Protein AF-0000000075113372 (afdb_homodimer)

InterPro domains:
  IPR007194 Transport protein particle (TRAPP) component [PF04051] (29-174)
  IPR016696 TRAPP I complex, subunit 5 [PIRSF017479] (6-186)
  IPR016696 TRAPP I complex, subunit 5 [PTHR20902] (3-186)
  IPR016696 TRAPP I complex, subunit 5 [cd14943] (24-175)
  IPR024096 NO signalling/Golgi transport ligand-binding domain superfamily [SSF111126] (22-187)

Solvent-accessible surface area (backbone atoms only — not comparable to full-atom values): 19862 Å² total; per-residue (Å²): 134,86,76,63,80,71,82,62,82,43,59,36,74,73,52,80,71,73,60,75,94,36,46,13,32,40,66,51,45,39,43,52,49,37,51,46,49,53,56,47,49,76,75,45,91,42,62,69,54,36,36,51,51,36,17,53,52,17,24,60,39,15,51,55,47,43,58,47,47,28,43,72,76,42,74,61,49,75,61,84,48,62,70,57,44,52,47,43,43,38,39,57,52,28,23,32,67,65,36,41,56,55,71,44,77,47,68,45,91,89,38,92,49,31,34,37,43,32,24,67,76,49,66,73,52,61,40,42,44,62,43,77,92,41,67,79,58,54,62,50,20,21,54,20,16,19,52,26,24,32,33,36,77,56,69,40,47,44,49,45,42,54,40,90,47,75,52,33,25,36,40,36,40,45,41,66,68,46,55,53,49,44,53,53,58,66,74,97,133,84,78,62,80,73,82,62,82,46,61,35,74,70,54,80,72,73,60,74,93,36,46,14,32,40,66,49,46,38,43,52,50,36,50,46,50,53,55,48,49,76,74,47,91,44,63,67,54,37,35,50,52,34,17,52,52,16,26,58,38,16,51,55,46,44,59,49,46,27,45,73,74,42,76,61,50,77,62,85,48,64,70,57,42,51,48,43,42,38,40,56,50,29,23,33,67,65,37,42,56,56,72,44,79,44,66,46,91,90,37,96,49,30,35,35,42,33,24,66,75,48,66,74,52,64,40,42,42,62,41,77,93,40,68,80,59,53,64,50,19,22,55,19,16,19,53,27,26,33,32,36,77,57,69,40,49,44,50,46,44,55,42,89,45,76,52,34,23,34,41,35,40,44,41,66,67,47,54,53,50,45,54,54,59,65,75,98

Secondary structure (DSSP, 8-state):
-----------GGGS---S---EEEHHHHHHHHHHHHHHHHTT-SSHHHHHHHHHHHHHHHHHHHHHHHHHHHHTTPPP-SHHHHHHHIIIIIHHHHHSS--SEEEE-SS-TTEEEEEESS-HHHHS----GGGTT--THHHHHHHHHHHHHHTT--EEEEEE-SSSEEEEEEE-HHHHHHHHHHHT-/-----------GGGS---S---EEEHHHHHHHHHHHHHHHHTT-SSHHHHHHHHHHHHHHHHHHHHHHHHHHHHTTPPP-SHHHHHHHIIIIIHHHHHSS--SEEEE-SS-TTEEEEEESS-HHHHS----GGGTT--THHHHHHHHHHHHHHTT--EEEEEE-SSSEEEEEEE-HHHHHHHHHHHT-

Radius of gyration: 22.04 Å; Cα contacts (8 Å, |Δi|>4): 631; chains: 2; bounding box: 42×72×59 Å

Foldseek 3Di:
DCPPVPPPPPCPQPDPLPDPPDDDDLLVLLVVLLVVLVVLVVPDDDLVSSLVVLLQLLLVVLLSVLQSQCVVPVVVDADDAPVVLVVCCQAVVCCVNRVGGFDDKAADPPDNQKIKTDHQADSNVVSHPDPPVSVVHDSCSNVQSSSQNNCVSSPWHWHWDWDPDSRIMIMTGTDPVNVVSNVVVVVD/DCPPVPPDPPCPQPDPLPDPDDDDDLLVLLVVLLVVLVVLVVPDDDLVSSLVVLLQLLLVVLLSVLQSQCVVPVVVDADDAPVVLVVCCQAVVCCVNRVGGFDDKAADPPDNQKIKTDHQADSNVVSHPDPPVSVVHDSCSNVQSSSQNNCVSSPWHWHWDWDPDSRIMIMTGTDPVNVVVNVVVVVD

pLDDT: mean 84.89, std 18.75, range [21.42, 98.81]

Structure (mmCIF, N/CA/C/O backbone):
data_AF-0000000075113372-model_v1
#
loop_
_entity.id
_entity.type
_entity.pdbx_description
1 polymer 'Trafficking protein particle complex subunit 5'
#
loop_
_atom_site.group_PDB
_atom_site.id
_atom_site.type_symbol
_atom_site.label_atom_id
_atom_site.label_alt_id
_atom_site.label_comp_id
_atom_site.label_asym_id
_atom_site.label_entity_id
_atom_site.label_seq_id
_atom_site.pdbx_PDB_ins_code
_atom_site.Cartn_x
_atom_site.Cartn_y
_atom_site.Cartn_z
_atom_site.occupancy
_atom_site.B_iso_or_equiv
_atom_site.auth_seq_id
_atom_site.auth_comp_id
_atom_site.auth_asym_id
_atom_site.auth_atom_id
_atom_site.pdbx_PDB_model_num
ATOM 1 N N . MET A 1 1 ? 8.094 20.734 -28.266 1 23 1 MET A N 1
ATOM 2 C CA . MET A 1 1 ? 9.094 19.703 -27.953 1 23 1 MET A CA 1
ATOM 3 C C . MET A 1 1 ? 8.586 18.75 -26.875 1 23 1 MET A C 1
ATOM 5 O O . MET A 1 1 ? 8.219 19.188 -25.781 1 23 1 MET A O 1
ATOM 9 N N . ASP A 1 2 ? 7.949 17.594 -27.156 1 28.11 2 ASP A N 1
ATOM 10 C CA . ASP A 1 2 ? 7.125 16.594 -26.484 1 28.11 2 ASP A CA 1
ATOM 11 C C . ASP A 1 2 ? 7.922 15.859 -25.422 1 28.11 2 ASP A C 1
ATOM 13 O O . ASP A 1 2 ? 8.781 15.039 -25.734 1 28.11 2 ASP A O 1
ATOM 17 N N . THR A 1 3 ? 8.516 16.562 -24.5 1 30.77 3 THR A N 1
ATOM 18 C CA . THR A 1 3 ? 9.461 15.977 -23.562 1 30.77 3 THR A CA 1
ATOM 19 C C . THR A 1 3 ? 8.789 14.891 -22.719 1 30.77 3 THR A C 1
ATOM 21 O O . THR A 1 3 ? 8.148 15.195 -21.719 1 30.77 3 THR A O 1
ATOM 24 N N . ARG A 1 4 ? 8.344 13.938 -23.453 1 34.72 4 ARG A N 1
ATOM 25 C CA . ARG A 1 4 ? 7.91 12.688 -22.844 1 34.72 4 ARG A CA 1
ATOM 26 C C . ARG A 1 4 ? 8.93 12.172 -21.844 1 34.72 4 ARG A C 1
ATOM 28 O O . ARG A 1 4 ? 10.133 12.227 -22.094 1 34.72 4 ARG A O 1
ATOM 35 N N . PHE A 1 5 ? 8.562 12.297 -20.562 1 35.88 5 PHE A N 1
ATOM 36 C CA . PHE A 1 5 ? 9.414 11.68 -19.547 1 35.88 5 PHE A CA 1
ATOM 37 C C . PHE A 1 5 ? 9.914 10.32 -20.016 1 35.88 5 PHE A C 1
ATOM 39 O O . PHE A 1 5 ? 9.133 9.477 -20.469 1 35.88 5 PHE A O 1
ATOM 46 N N . THR A 1 6 ? 11.016 10.266 -20.688 1 35.03 6 THR A N 1
ATOM 47 C CA . THR A 1 6 ? 11.656 9.016 -21.094 1 35.03 6 THR A CA 1
ATOM 48 C C . THR A 1 6 ? 11.602 7.992 -19.969 1 35.03 6 THR A C 1
ATOM 50 O O . THR A 1 6 ? 11.789 8.344 -18.797 1 35.03 6 THR A O 1
ATOM 53 N N . ARG A 1 7 ? 11.031 6.871 -20.219 1 36.75 7 ARG A N 1
ATOM 54 C CA . ARG A 1 7 ? 10.805 5.641 -19.469 1 36.75 7 ARG A CA 1
ATOM 55 C C . ARG A 1 7 ? 12.109 5.098 -18.906 1 36.75 7 ARG A C 1
ATOM 57 O O . ARG A 1 7 ? 12.805 4.316 -19.547 1 36.75 7 ARG A O 1
ATOM 64 N N . GLY A 1 8 ? 12.969 5.938 -18.359 1 33.25 8 GLY A N 1
ATOM 65 C CA . GLY A 1 8 ? 14.102 5.219 -17.797 1 33.25 8 GLY A CA 1
ATOM 66 C C . GLY A 1 8 ? 13.688 4.164 -16.781 1 33.25 8 GLY A C 1
ATOM 67 O O . GLY A 1 8 ? 12.664 4.305 -16.109 1 33.25 8 GLY A O 1
ATOM 68 N N . LYS A 1 9 ? 14.102 2.924 -16.969 1 34 9 LYS A N 1
ATOM 69 C CA . LYS A 1 9 ? 13.984 1.746 -16.125 1 34 9 LYS A CA 1
ATOM 70 C C . LYS A 1 9 ? 14.297 2.088 -14.664 1 34 9 LYS A C 1
ATOM 72 O O . LYS A 1 9 ? 15.453 2.33 -14.312 1 34 9 LYS A O 1
ATOM 77 N N . SER A 1 10 ? 13.703 2.949 -14.078 1 38.94 10 SER A N 1
ATOM 78 C CA . SER A 1 10 ? 14.086 3.262 -12.703 1 38.94 10 SER A CA 1
ATOM 79 C C . SER A 1 10 ? 14.086 2.012 -11.828 1 38.94 10 SER A C 1
ATOM 81 O O . SER A 1 10 ? 13.133 1.235 -11.844 1 38.94 10 SER A O 1
ATOM 83 N N . SER A 1 11 ? 15.305 1.434 -11.633 1 39.31 11 SER A N 1
ATOM 84 C CA . SER A 1 11 ? 15.633 0.3 -10.773 1 39.31 11 SER A CA 1
ATOM 85 C C . SER A 1 11 ? 15.031 0.467 -9.383 1 39.31 11 SER A C 1
ATOM 87 O O . SER A 1 11 ? 15.609 1.138 -8.531 1 39.31 11 SER A O 1
ATOM 89 N N . ILE A 1 12 ? 13.945 0.744 -9.344 1 41.97 12 ILE A N 1
ATOM 90 C CA . ILE A 1 12 ? 13.312 0.838 -8.039 1 41.97 12 ILE A CA 1
ATOM 91 C C . ILE A 1 12 ? 14 -0.112 -7.062 1 41.97 12 ILE A C 1
ATOM 93 O O . ILE A 1 12 ? 14.148 0.202 -5.879 1 41.97 12 ILE A O 1
ATOM 97 N N . LEU A 1 13 ? 14.453 -1.382 -7.648 1 40.34 13 LEU A N 1
ATOM 98 C CA . LEU A 1 13 ? 14.852 -2.521 -6.824 1 40.34 13 LEU A CA 1
ATOM 99 C C . LEU A 1 13 ? 16.312 -2.402 -6.395 1 40.34 13 LEU A C 1
ATOM 101 O O . LEU A 1 13 ? 16.844 -3.303 -5.738 1 40.34 13 LEU A O 1
ATOM 105 N N . GLU A 1 14 ? 16.953 -1.468 -6.895 1 40.44 14 GLU A N 1
ATOM 106 C CA . GLU A 1 14 ? 18.375 -1.669 -6.594 1 40.44 14 GLU A CA 1
ATOM 107 C C . GLU A 1 14 ? 18.688 -1.292 -5.148 1 40.44 14 GLU A C 1
ATOM 109 O O . GLU A 1 14 ? 19.797 -1.521 -4.668 1 40.44 14 GLU A O 1
ATOM 114 N N . ARG A 1 15 ? 17.828 -0.519 -4.523 1 43.84 15 ARG A N 1
ATOM 115 C CA . ARG A 1 15 ? 18.312 -0.245 -3.18 1 43.84 15 ARG A CA 1
ATOM 116 C C . ARG A 1 15 ? 17.828 -1.304 -2.193 1 43.84 15 ARG A C 1
ATOM 118 O O . ARG A 1 15 ? 16.797 -1.928 -2.404 1 43.84 15 ARG A O 1
ATOM 125 N N . PRO A 1 16 ? 18.734 -1.591 -1.097 1 44.38 16 PRO A N 1
ATOM 126 C CA . PRO A 1 16 ? 18.688 -2.789 -0.255 1 44.38 16 PRO A CA 1
ATOM 127 C C . PRO A 1 16 ? 17.359 -2.939 0.478 1 44.38 16 PRO A C 1
ATOM 129 O O . PRO A 1 16 ? 16.938 -2.029 1.198 1 44.38 16 PRO A O 1
ATOM 132 N N . LEU A 1 17 ? 16.469 -3.51 -0.086 1 50.56 17 LEU A N 1
ATOM 133 C CA . LEU A 1 17 ? 15.242 -4.051 0.493 1 50.56 17 LEU A CA 1
ATOM 134 C C . LEU A 1 17 ? 15.531 -4.766 1.81 1 50.56 17 LEU A C 1
ATOM 136 O O . LEU A 1 17 ? 14.641 -5.379 2.396 1 50.56 17 LEU A O 1
ATOM 140 N N . THR A 1 18 ? 16.812 -4.785 2.213 1 45.31 18 THR A N 1
ATOM 141 C CA . THR A 1 18 ? 17.172 -5.629 3.344 1 45.31 18 THR A CA 1
ATOM 142 C C . THR A 1 18 ? 16.844 -4.938 4.664 1 45.31 18 THR A C 1
ATOM 144 O O . THR A 1 18 ? 17.484 -5.211 5.688 1 45.31 18 THR A O 1
ATOM 147 N N . ARG A 1 19 ? 16.094 -3.912 4.582 1 54 19 ARG A N 1
ATOM 148 C CA . ARG A 1 19 ? 15.938 -3.396 5.938 1 54 19 ARG A CA 1
ATOM 149 C C . ARG A 1 19 ? 15.055 -4.312 6.777 1 54 19 ARG A C 1
ATOM 151 O O . ARG A 1 19 ? 14.219 -5.039 6.242 1 54 19 ARG A O 1
ATOM 158 N N . PRO A 1 20 ? 15.414 -4.371 8.156 1 53.59 20 PRO A N 1
ATOM 159 C CA . PRO A 1 20 ? 14.688 -5.211 9.117 1 53.59 20 PRO A CA 1
ATOM 160 C C . PRO A 1 20 ? 13.18 -5.191 8.898 1 53.59 20 PRO A C 1
ATOM 162 O O . PRO A 1 20 ? 12.648 -4.258 8.289 1 53.59 20 PRO A O 1
ATOM 165 N N . LYS A 1 21 ? 12.57 -6.293 9.305 1 60.84 21 LYS A N 1
ATOM 166 C CA . LYS A 1 21 ? 11.141 -6.566 9.203 1 60.84 21 LYS A CA 1
ATOM 167 C C . LYS A 1 21 ? 10.328 -5.445 9.844 1 60.84 21 LYS A C 1
ATOM 169 O O . LYS A 1 21 ? 10.336 -5.285 11.062 1 60.84 21 LYS A O 1
ATOM 174 N N . THR A 1 22 ? 10.195 -4.359 9.164 1 71.62 22 THR A N 1
ATOM 175 C CA . THR A 1 22 ? 9.242 -3.367 9.648 1 71.62 22 THR A CA 1
ATOM 176 C C . THR A 1 22 ? 7.848 -3.635 9.094 1 71.62 22 THR A C 1
ATOM 178 O O . THR A 1 22 ? 7.703 -4.078 7.949 1 71.62 22 THR A O 1
ATOM 181 N N . GLU A 1 23 ? 6.902 -3.611 10.086 1 81.69 23 GLU A N 1
ATOM 182 C CA . GLU A 1 23 ? 5.523 -3.912 9.719 1 81.69 23 GLU A CA 1
ATOM 183 C C . GLU A 1 23 ? 4.668 -2.646 9.703 1 81.69 23 GLU A C 1
ATOM 185 O O . GLU A 1 23 ? 4.902 -1.724 10.484 1 81.69 23 GLU A O 1
ATOM 190 N N . VAL A 1 24 ? 3.852 -2.559 8.648 1 85.88 24 VAL A N 1
ATOM 191 C CA . VAL A 1 24 ? 2.906 -1.453 8.531 1 85.88 24 VAL A CA 1
ATOM 192 C C . VAL A 1 24 ? 1.482 -1.968 8.727 1 85.88 24 VAL A C 1
ATOM 194 O O . VAL A 1 24 ? 1.232 -3.172 8.633 1 85.88 24 VAL A O 1
ATOM 197 N N . SER A 1 25 ? 0.616 -1.038 8.977 1 86.25 25 SER A N 1
ATOM 198 C CA . SER A 1 25 ? -0.769 -1.435 9.219 1 86.25 25 SER A CA 1
ATOM 199 C C . SER A 1 25 ? -1.43 -1.93 7.934 1 86.25 25 SER A C 1
ATOM 201 O O . SER A 1 25 ? -1.189 -1.383 6.855 1 86.25 25 SER A O 1
ATOM 203 N N . VAL A 1 26 ? -2.264 -2.896 8.102 1 84.31 26 VAL A N 1
ATOM 204 C CA . VAL A 1 26 ? -3.039 -3.432 6.992 1 84.31 26 VAL A CA 1
ATOM 205 C C . VAL A 1 26 ? -3.996 -2.365 6.465 1 84.31 26 VAL A C 1
ATOM 207 O O . VAL A 1 26 ? -4.258 -2.297 5.262 1 84.31 26 VAL A O 1
ATOM 210 N N . SER A 1 27 ? -4.484 -1.539 7.371 1 84.88 27 SER A N 1
ATOM 211 C CA . SER A 1 27 ? -5.422 -0.491 6.98 1 84.88 27 SER A CA 1
ATOM 212 C C . SER A 1 27 ? -4.773 0.5 6.02 1 84.88 27 SER A C 1
ATOM 214 O O . SER A 1 27 ? -5.375 0.877 5.012 1 84.88 27 SER A O 1
ATOM 216 N N . ALA A 1 28 ? -3.535 0.901 6.336 1 86.69 28 ALA A N 1
ATOM 217 C CA . ALA A 1 28 ? -2.814 1.822 5.461 1 86.69 28 ALA A CA 1
ATOM 218 C C . ALA A 1 28 ? -2.584 1.204 4.086 1 86.69 28 ALA A C 1
ATOM 220 O O . ALA A 1 28 ? -2.744 1.873 3.062 1 86.69 28 ALA A O 1
ATOM 221 N N . PHE A 1 29 ? -2.244 -0.027 4.086 1 87.81 29 PHE A N 1
ATOM 222 C CA . PHE A 1 29 ? -2.041 -0.748 2.836 1 87.81 29 PHE A CA 1
ATOM 223 C C . PHE A 1 29 ? -3.33 -0.802 2.025 1 87.81 29 PHE A C 1
ATOM 225 O O . PHE A 1 29 ? -3.328 -0.527 0.825 1 87.81 29 PHE A O 1
ATOM 232 N N . ALA A 1 30 ? -4.34 -1.156 2.674 1 87.69 30 ALA A N 1
ATOM 233 C CA . ALA A 1 30 ? -5.645 -1.28 2.023 1 87.69 30 ALA A CA 1
ATOM 234 C C . ALA A 1 30 ? -6.094 0.055 1.438 1 87.69 30 ALA A C 1
ATOM 236 O O . ALA A 1 30 ? -6.641 0.103 0.333 1 87.69 30 ALA A O 1
ATOM 237 N N . LEU A 1 31 ? -5.934 1.095 2.109 1 87.56 31 LEU A N 1
ATOM 238 C CA . LEU A 1 31 ? -6.332 2.424 1.656 1 87.56 31 LEU A CA 1
ATOM 239 C C . LEU A 1 31 ? -5.516 2.854 0.444 1 87.56 31 LEU A C 1
ATOM 241 O O . LEU A 1 31 ? -6.059 3.424 -0.505 1 87.56 31 LEU A O 1
ATOM 245 N N . LEU A 1 32 ? -4.211 2.588 0.506 1 88.94 32 LEU A N 1
ATOM 246 C CA . LEU A 1 32 ? -3.369 2.879 -0.649 1 88.94 32 LEU A CA 1
ATOM 247 C C . LEU A 1 32 ? -3.816 2.076 -1.865 1 88.94 32 LEU A C 1
ATOM 249 O O . LEU A 1 32 ? -3.881 2.605 -2.977 1 88.94 32 LEU A O 1
ATOM 253 N N . PHE A 1 33 ? -4.047 0.863 -1.683 1 90.44 33 PHE A N 1
ATOM 254 C CA . PHE A 1 33 ? -4.504 0.004 -2.768 1 90.44 33 PHE A CA 1
ATOM 255 C C . PHE A 1 33 ? -5.816 0.519 -3.352 1 90.44 33 PHE A C 1
ATOM 257 O O . PHE A 1 33 ? -5.992 0.537 -4.57 1 90.44 33 PHE A O 1
ATOM 264 N N . SER A 1 34 ? -6.707 0.865 -2.504 1 88.38 34 SER A N 1
ATOM 265 C CA . SER A 1 34 ? -7.98 1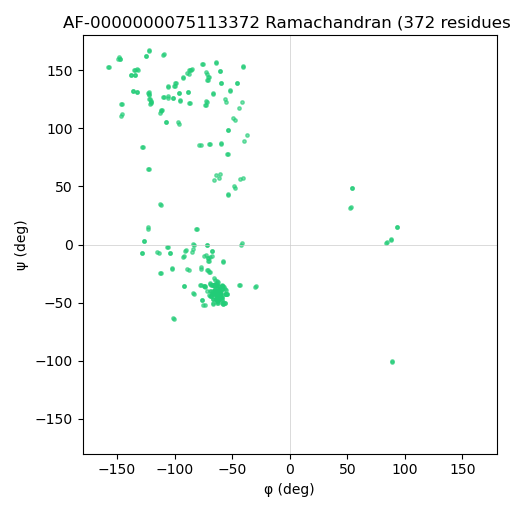.42 -2.949 1 88.38 34 SER A CA 1
ATOM 266 C C . SER A 1 34 ? -7.77 2.639 -3.842 1 88.38 34 SER A C 1
ATOM 268 O O . SER A 1 34 ? -8.461 2.803 -4.852 1 88.38 34 SER A O 1
ATOM 270 N N . GLU A 1 35 ? -6.855 3.51 -3.471 1 88.19 35 GLU A N 1
ATOM 271 C CA . GLU A 1 35 ? -6.539 4.68 -4.285 1 88.19 35 GLU A CA 1
ATOM 272 C C . GLU A 1 35 ? -5.996 4.27 -5.652 1 88.19 35 GLU A C 1
ATOM 274 O O . GLU A 1 35 ? -6.328 4.883 -6.668 1 88.19 35 GLU A O 1
ATOM 279 N N . MET A 1 36 ? -5.152 3.285 -5.613 1 88.69 36 MET A N 1
ATOM 280 C CA . MET A 1 36 ? -4.586 2.787 -6.863 1 88.69 36 MET A CA 1
ATOM 281 C C . MET A 1 36 ? -5.676 2.238 -7.777 1 88.69 36 MET A C 1
ATOM 283 O O . MET A 1 36 ? -5.688 2.521 -8.977 1 88.69 36 MET A O 1
ATOM 287 N N . VAL A 1 37 ? -6.605 1.498 -7.227 1 88.94 37 VAL A N 1
ATOM 288 C CA . VAL A 1 37 ? -7.707 0.927 -7.992 1 88.94 37 VAL A CA 1
ATOM 289 C C . VAL A 1 37 ? -8.562 2.047 -8.586 1 88.94 37 VAL A C 1
ATOM 291 O O . VAL A 1 37 ? -8.93 1.999 -9.758 1 88.94 37 VAL A O 1
ATOM 294 N N . GLN A 1 38 ? -8.867 3.02 -7.734 1 85.88 38 GLN A N 1
ATOM 295 C CA . GLN A 1 38 ? -9.68 4.145 -8.188 1 85.88 38 GLN A CA 1
ATOM 296 C C . GLN A 1 38 ? -8.992 4.891 -9.328 1 85.88 38 GLN A C 1
ATOM 298 O O . GLN A 1 38 ? -9.641 5.293 -10.297 1 85.88 38 GLN A O 1
ATOM 303 N N . TYR A 1 39 ? -7.762 5.062 -9.172 1 83.94 39 TYR A N 1
ATOM 304 C CA . TYR A 1 39 ? -7.012 5.754 -10.211 1 83.94 39 TYR A CA 1
ATOM 305 C C . TYR A 1 39 ? -7.035 4.965 -11.516 1 83.94 39 TYR A C 1
ATOM 307 O O . TYR A 1 39 ? -7.258 5.531 -12.594 1 83.94 39 TYR A O 1
ATOM 315 N N . CYS A 1 40 ? -6.793 3.635 -11.453 1 87.19 40 CYS A N 1
ATOM 316 C CA . CYS A 1 40 ? -6.828 2.781 -12.633 1 87.19 40 CYS A CA 1
ATOM 317 C C . CYS A 1 40 ? -8.211 2.785 -13.273 1 87.19 40 CYS A C 1
ATOM 319 O O . CYS A 1 40 ? -8.336 2.764 -14.492 1 87.19 40 CYS A O 1
ATOM 321 N N . GLN A 1 41 ? -9.109 2.791 -12.367 1 85 41 GLN A N 1
ATOM 322 C CA . GLN A 1 41 ? -10.492 2.764 -12.828 1 85 41 GLN A CA 1
ATOM 323 C C . GLN A 1 41 ? -10.82 3.996 -13.672 1 85 41 GLN A C 1
ATOM 325 O O . GLN A 1 41 ? -11.586 3.914 -14.633 1 85 41 GLN A O 1
ATOM 330 N N . SER A 1 42 ? -10.289 5.105 -13.359 1 83.81 42 SER A N 1
ATOM 331 C CA . SER A 1 42 ? -10.586 6.352 -14.055 1 83.81 42 SER A CA 1
ATOM 332 C C . SER A 1 42 ? -9.961 6.363 -15.445 1 83.81 42 SER A C 1
ATOM 334 O O . SER A 1 42 ? -10.25 7.246 -16.25 1 83.81 42 SER A O 1
ATOM 336 N N . ARG A 1 43 ? -9.242 5.289 -15.859 1 83.44 43 ARG A N 1
ATOM 337 C CA . ARG A 1 43 ? -8.469 5.324 -17.094 1 83.44 43 ARG A CA 1
ATOM 338 C C . ARG A 1 43 ? -8.836 4.152 -18 1 83.44 43 ARG A C 1
ATOM 340 O O . ARG A 1 43 ? -8.164 3.91 -19.016 1 83.44 43 ARG A O 1
ATOM 347 N N . VAL A 1 44 ? -9.703 3.471 -17.578 1 85.5 44 VAL A N 1
ATOM 348 C CA . VAL A 1 44 ? -10.086 2.311 -18.375 1 85.5 44 VAL A CA 1
ATOM 349 C C . VAL A 1 44 ? -11.578 2.389 -18.719 1 85.5 44 VAL A C 1
ATOM 351 O O . VAL A 1 44 ? -12.32 3.16 -18.109 1 85.5 44 VAL A O 1
ATOM 354 N N . TYR A 1 45 ? -11.992 1.493 -19.688 1 85.44 45 TYR A N 1
ATOM 355 C CA . TYR A 1 45 ? -13.359 1.592 -20.188 1 85.44 45 TYR A CA 1
ATOM 356 C C . TYR A 1 45 ? -14.164 0.348 -19.828 1 85.44 45 TYR A C 1
ATOM 358 O O . TYR A 1 45 ? -15.367 0.285 -20.094 1 85.44 45 TYR A O 1
ATOM 366 N N . SER A 1 46 ? -13.5 -0.619 -19.281 1 87.81 46 SER A N 1
ATOM 367 C CA . SER A 1 46 ? -14.219 -1.841 -18.922 1 87.81 46 SER A CA 1
ATOM 368 C C . SER A 1 46 ? -13.625 -2.484 -17.672 1 87.81 46 SER A C 1
ATOM 370 O O . SER A 1 46 ? -12.469 -2.232 -17.344 1 87.81 46 SER A O 1
ATOM 372 N N . VAL A 1 47 ? -14.453 -3.301 -17.094 1 87.75 47 VAL A N 1
ATOM 373 C CA . VAL A 1 47 ? -14.039 -4.039 -15.914 1 87.75 47 VAL A CA 1
ATOM 374 C C . VAL A 1 47 ? -12.883 -4.973 -16.266 1 87.75 47 VAL A C 1
ATOM 376 O O . VAL A 1 47 ? -11.93 -5.109 -15.5 1 87.75 47 VAL A O 1
ATOM 379 N N . SER A 1 48 ? -13 -5.59 -17.422 1 90.19 48 SER A N 1
ATOM 380 C CA . SER A 1 48 ? -11.961 -6.512 -17.875 1 90.19 48 SER A CA 1
ATOM 381 C C . SER A 1 48 ? -10.625 -5.793 -18.031 1 90.19 48 SER A C 1
ATOM 383 O O . SER A 1 48 ? -9.578 -6.324 -17.656 1 90.19 48 SER A O 1
ATOM 385 N N . GLU A 1 49 ? -10.648 -4.648 -18.562 1 92.06 49 GLU A N 1
ATOM 386 C CA . GLU A 1 49 ? -9.438 -3.848 -18.719 1 92.06 49 GLU A CA 1
ATOM 387 C C . GLU A 1 49 ? -8.859 -3.443 -17.359 1 92.06 49 GLU A C 1
ATOM 389 O O . GLU A 1 49 ? -7.641 -3.426 -17.188 1 92.06 49 GLU A O 1
ATOM 394 N N . LEU A 1 50 ? -9.727 -3.119 -16.469 1 90.25 50 LEU A N 1
ATOM 395 C CA . LEU A 1 50 ? -9.281 -2.762 -15.125 1 90.25 50 LEU A CA 1
ATOM 396 C C . LEU A 1 50 ? -8.586 -3.939 -14.453 1 90.25 50 LEU A C 1
ATOM 398 O O . LEU A 1 50 ? -7.508 -3.785 -13.883 1 90.25 50 LEU A O 1
ATOM 402 N N . GLN A 1 51 ? -9.227 -5.086 -14.594 1 91.94 51 GLN A N 1
ATOM 403 C CA . GLN A 1 51 ? -8.641 -6.281 -13.992 1 91.94 51 GLN A CA 1
ATOM 404 C C . GLN A 1 51 ? -7.277 -6.59 -14.602 1 91.94 51 GLN A C 1
ATOM 406 O O . GLN A 1 51 ? -6.352 -6.988 -13.891 1 91.94 51 GLN A O 1
ATOM 411 N N . THR A 1 52 ? -7.148 -6.379 -15.875 1 94.38 52 THR A N 1
ATOM 412 C CA . THR A 1 52 ? -5.879 -6.613 -16.547 1 94.38 52 THR A CA 1
ATOM 413 C C . THR A 1 52 ? -4.812 -5.645 -16.062 1 94.38 52 THR A C 1
ATOM 415 O O . THR A 1 52 ? -3.666 -6.035 -15.836 1 94.38 52 THR A O 1
ATOM 418 N N . ARG A 1 53 ? -5.215 -4.43 -15.922 1 92.94 53 ARG A N 1
ATOM 419 C CA . ARG A 1 53 ? -4.273 -3.432 -15.422 1 92.94 53 ARG A CA 1
ATOM 420 C C . ARG A 1 53 ? -3.83 -3.752 -14 1 92.94 53 ARG A C 1
ATOM 422 O O . ARG A 1 53 ? -2.654 -3.604 -13.664 1 92.94 53 ARG A O 1
ATOM 429 N N . LEU A 1 54 ? -4.75 -4.148 -13.195 1 93.06 54 LEU A N 1
ATOM 430 C CA . LEU A 1 54 ? -4.422 -4.527 -11.828 1 93.06 54 LEU A CA 1
ATOM 431 C C . LEU A 1 54 ? -3.477 -5.723 -11.805 1 93.06 54 LEU A C 1
ATOM 433 O O . LEU A 1 54 ? -2.523 -5.754 -11.023 1 93.06 54 LEU A O 1
ATOM 437 N N . ALA A 1 55 ? -3.732 -6.66 -12.656 1 96.06 55 ALA A N 1
ATOM 438 C CA . ALA A 1 55 ? -2.861 -7.828 -12.758 1 96.06 55 ALA A CA 1
ATOM 439 C C . ALA A 1 55 ? -1.449 -7.426 -13.172 1 96.06 55 ALA A C 1
ATOM 441 O O . ALA A 1 55 ? -0.465 -7.938 -12.641 1 96.06 55 ALA A O 1
ATOM 442 N N . ASP A 1 56 ? -1.354 -6.508 -14.125 1 95.75 56 ASP A N 1
ATOM 443 C CA . ASP A 1 56 ? -0.053 -6.027 -14.586 1 95.75 56 ASP A CA 1
ATOM 444 C C . ASP A 1 56 ? 0.717 -5.355 -13.453 1 95.75 56 ASP A C 1
ATOM 446 O O . ASP A 1 56 ? 1.923 -5.562 -13.305 1 95.75 56 ASP A O 1
ATOM 450 N N . MET A 1 57 ? 0.036 -4.582 -12.742 1 93.25 57 MET A N 1
ATOM 451 C CA . MET A 1 57 ? 0.664 -3.947 -11.586 1 93.25 57 MET A CA 1
ATOM 452 C C . MET A 1 57 ? 1.115 -4.992 -10.57 1 93.25 57 MET A C 1
ATOM 454 O O . MET A 1 57 ? 2.209 -4.891 -10.016 1 93.25 57 MET A O 1
ATOM 458 N N . GLY A 1 58 ? 0.227 -5.953 -10.32 1 96.06 58 GLY A N 1
ATOM 459 C CA . GLY A 1 58 ? 0.596 -7.055 -9.445 1 96.06 58 GLY A CA 1
ATOM 460 C C . GLY A 1 58 ? 1.845 -7.785 -9.898 1 96.06 58 GLY A C 1
ATOM 461 O O . GLY A 1 58 ? 2.699 -8.133 -9.078 1 96.06 58 GLY A O 1
ATOM 462 N N . GLN A 1 59 ? 1.949 -7.941 -11.188 1 97.31 59 GLN A N 1
ATOM 463 C CA . GLN A 1 59 ? 3.121 -8.625 -11.727 1 97.31 59 GLN A CA 1
ATOM 464 C C . GLN A 1 59 ? 4.402 -7.859 -11.398 1 97.31 59 GLN A C 1
ATOM 466 O O . GLN A 1 59 ? 5.406 -8.461 -11.016 1 97.31 59 GLN A O 1
ATOM 471 N N . SER A 1 60 ? 4.348 -6.59 -11.547 1 93.75 60 SER A N 1
ATOM 472 C CA . SER A 1 60 ? 5.504 -5.758 -11.227 1 93.75 60 SER A CA 1
ATOM 473 C C . SER A 1 60 ? 5.883 -5.875 -9.758 1 93.75 60 SER A C 1
ATOM 475 O O . SER A 1 60 ? 7.062 -6.027 -9.422 1 93.75 60 SER A O 1
ATOM 477 N N . VAL A 1 61 ? 4.945 -5.863 -8.93 1 93 61 VAL A N 1
ATOM 478 C CA . VAL A 1 61 ? 5.16 -5.965 -7.492 1 93 61 VAL A CA 1
ATOM 479 C C . VAL A 1 61 ? 5.703 -7.352 -7.148 1 93 61 VAL A C 1
ATOM 481 O O . VAL A 1 61 ? 6.676 -7.473 -6.402 1 93 61 VAL A O 1
ATOM 484 N N . GLY A 1 62 ? 5.07 -8.375 -7.703 1 96.75 62 GLY A N 1
ATOM 485 C CA . GLY A 1 62 ? 5.465 -9.742 -7.406 1 96.75 62 GLY A CA 1
ATOM 486 C C . GLY A 1 62 ? 6.906 -10.039 -7.766 1 96.75 62 GLY A C 1
ATOM 487 O O . GLY A 1 62 ? 7.602 -10.75 -7.035 1 96.75 62 GLY A O 1
ATOM 488 N N . ALA A 1 63 ? 7.336 -9.484 -8.875 1 95.06 63 ALA A N 1
ATOM 489 C CA . ALA A 1 63 ? 8.703 -9.711 -9.328 1 95.06 63 ALA A CA 1
ATOM 490 C C . ALA A 1 63 ? 9.711 -9.211 -8.297 1 95.06 63 ALA A C 1
ATOM 492 O O . ALA A 1 63 ? 10.688 -9.898 -7.984 1 95.06 63 ALA A O 1
ATOM 493 N N . SER A 1 64 ? 9.461 -8.086 -7.746 1 92.06 64 SER A N 1
ATOM 494 C CA . SER A 1 64 ? 10.359 -7.508 -6.754 1 92.06 64 SER A CA 1
ATOM 495 C C . SER A 1 64 ? 10.188 -8.18 -5.395 1 92.06 64 SER A C 1
ATOM 497 O O . SER A 1 64 ? 11.156 -8.391 -4.672 1 92.06 64 SER A O 1
ATOM 499 N N . LEU A 1 65 ? 9.008 -8.547 -5.086 1 93.88 65 LEU A N 1
ATOM 500 C CA . LEU A 1 65 ? 8.688 -9.117 -3.783 1 93.88 65 LEU A CA 1
ATOM 501 C C . LEU A 1 65 ? 9.359 -10.477 -3.605 1 93.88 65 LEU A C 1
ATOM 503 O O . LEU A 1 65 ? 9.781 -10.82 -2.5 1 93.88 65 LEU A O 1
ATOM 507 N N . LEU A 1 66 ? 9.461 -11.195 -4.672 1 96 66 LEU A N 1
ATOM 508 C CA . LEU A 1 66 ? 10.109 -12.508 -4.605 1 96 66 LEU A CA 1
ATOM 509 C C . LEU A 1 66 ? 11.523 -12.383 -4.055 1 96 66 LEU A C 1
ATOM 511 O O . LEU A 1 66 ? 11.883 -13.078 -3.098 1 96 66 LEU A O 1
ATOM 515 N N . ASP A 1 67 ? 12.305 -11.516 -4.566 1 93 67 ASP A N 1
ATOM 516 C CA . ASP A 1 67 ? 13.695 -11.352 -4.145 1 93 67 ASP A CA 1
ATOM 517 C C . ASP A 1 67 ? 13.773 -10.969 -2.672 1 93 67 ASP A C 1
ATOM 519 O O . ASP A 1 67 ? 14.602 -11.5 -1.93 1 93 67 ASP A O 1
ATOM 523 N N . VAL A 1 68 ? 12.93 -10.086 -2.334 1 89.44 68 VAL A N 1
ATOM 524 C CA . VAL A 1 68 ? 12.922 -9.594 -0.96 1 89.44 68 VAL A CA 1
ATOM 525 C C . VAL A 1 68 ? 12.586 -10.734 -0.005 1 89.44 68 VAL A C 1
ATOM 527 O O . VAL A 1 68 ? 13.281 -10.945 0.994 1 89.44 68 VAL A O 1
ATOM 530 N N . LEU A 1 69 ? 11.586 -11.477 -0.305 1 94 69 LEU A N 1
ATOM 531 C CA . LEU A 1 69 ? 11.102 -12.5 0.613 1 94 69 LEU A CA 1
ATOM 532 C C . LEU A 1 69 ? 12.047 -13.695 0.636 1 94 69 LEU A C 1
ATOM 534 O O . LEU A 1 69 ? 12.219 -14.336 1.674 1 94 69 LEU A O 1
ATOM 538 N N . VAL A 1 70 ? 12.633 -14.023 -0.498 1 95.19 70 VAL A N 1
ATOM 539 C CA . VAL A 1 70 ? 13.594 -15.117 -0.534 1 95.19 70 VAL A CA 1
ATOM 540 C C . VAL A 1 70 ? 14.797 -14.781 0.352 1 95.19 70 VAL A C 1
ATOM 542 O O . VAL A 1 70 ? 15.266 -15.633 1.112 1 95.19 70 VAL A O 1
ATOM 545 N N . LEU A 1 71 ? 15.273 -13.594 0.236 1 91.56 71 LEU A N 1
ATOM 546 C CA . LEU A 1 71 ? 16.391 -13.156 1.051 1 91.56 71 LEU A CA 1
ATOM 547 C C . LEU A 1 71 ? 16.047 -13.188 2.533 1 91.56 71 LEU A C 1
ATOM 549 O O . LEU A 1 71 ? 16.797 -13.711 3.35 1 91.56 71 LEU A O 1
ATOM 553 N N . ARG A 1 72 ? 14.898 -12.758 2.895 1 89.25 72 ARG A N 1
ATOM 554 C CA . ARG A 1 72 ? 14.516 -12.57 4.289 1 89.25 72 ARG A CA 1
ATOM 555 C C . ARG A 1 72 ? 14.031 -13.875 4.91 1 89.25 72 ARG A C 1
ATOM 557 O O . ARG A 1 72 ? 14.336 -14.164 6.07 1 89.25 72 ARG A O 1
ATOM 564 N N . GLU A 1 73 ? 13.266 -14.555 4.129 1 91.19 73 GLU A N 1
ATOM 565 C CA . GLU A 1 73 ? 12.555 -15.688 4.719 1 91.19 73 GLU A CA 1
ATOM 566 C C . GLU A 1 73 ? 13.227 -17 4.363 1 91.19 73 GLU A C 1
ATOM 568 O O . GLU A 1 73 ? 12.984 -18.031 5.012 1 91.19 73 GLU A O 1
ATOM 573 N N . LYS A 1 74 ? 14.023 -17.016 3.303 1 92.69 74 LYS A N 1
ATOM 574 C CA . LYS A 1 74 ? 14.578 -18.266 2.826 1 92.69 74 LYS A CA 1
ATOM 575 C C . LYS A 1 74 ? 16.109 -18.219 2.768 1 92.69 74 LYS A C 1
ATOM 577 O O . LYS A 1 74 ? 16.734 -19.078 2.166 1 92.69 74 LYS A O 1
ATOM 582 N N . ASN A 1 75 ? 16.672 -17.234 3.379 1 92.19 75 ASN A N 1
ATOM 583 C CA . ASN A 1 75 ? 18.125 -17.062 3.42 1 92.19 75 ASN A CA 1
ATOM 584 C C . ASN A 1 75 ? 18.734 -17.094 2.021 1 92.19 75 ASN A C 1
ATOM 586 O O . ASN A 1 75 ? 19.781 -17.703 1.803 1 92.19 75 ASN A O 1
ATOM 590 N N . GLY A 1 76 ? 17.984 -16.625 1.107 1 92.56 76 GLY A N 1
ATOM 591 C CA . GLY A 1 76 ? 18.5 -16.469 -0.244 1 92.56 76 GLY A CA 1
ATOM 592 C C . GLY A 1 76 ? 18.344 -17.703 -1.094 1 92.56 76 GLY A C 1
ATOM 593 O O . GLY A 1 76 ? 18.812 -17.75 -2.236 1 92.56 76 GLY A O 1
ATOM 594 N N . LYS A 1 77 ? 17.688 -18.734 -0.534 1 95.19 77 LYS A N 1
ATOM 595 C CA . LYS A 1 77 ? 17.516 -19.969 -1.285 1 95.19 77 LYS A CA 1
ATOM 596 C C . LYS A 1 77 ? 16.109 -20.062 -1.87 1 95.19 77 LYS A C 1
ATOM 598 O O . LYS A 1 77 ? 15.117 -20.031 -1.135 1 95.19 77 LYS A O 1
ATOM 603 N N . ARG A 1 78 ? 16.094 -20.266 -3.115 1 94.56 78 ARG A N 1
ATOM 604 C CA . ARG A 1 78 ? 14.812 -20.375 -3.805 1 94.56 78 ARG A CA 1
ATOM 605 C C . ARG A 1 78 ? 14.281 -21.812 -3.752 1 94.56 78 ARG A C 1
ATOM 607 O O . ARG A 1 78 ? 15.062 -22.766 -3.709 1 94.56 78 ARG A O 1
ATOM 614 N N . GLU A 1 79 ? 12.953 -21.844 -3.773 1 94.88 79 GLU A N 1
ATOM 615 C CA . GLU A 1 79 ? 12.328 -23.156 -3.785 1 94.88 79 GLU A CA 1
ATOM 616 C C . GLU A 1 79 ? 12.516 -23.859 -5.133 1 94.88 79 GLU A C 1
ATOM 618 O O . GLU A 1 79 ? 12.438 -23.219 -6.18 1 94.88 79 GLU A O 1
ATOM 623 N N . THR A 1 80 ? 12.734 -25.156 -5.062 1 94.75 80 THR A N 1
ATOM 624 C CA . THR A 1 80 ? 12.922 -25.922 -6.289 1 94.75 80 THR A CA 1
ATOM 625 C C . THR A 1 80 ? 11.75 -26.875 -6.508 1 94.75 80 THR A C 1
ATOM 627 O O . THR A 1 80 ? 11.508 -27.312 -7.633 1 94.75 80 THR A O 1
ATOM 630 N N . LYS A 1 81 ? 11.094 -27.219 -5.418 1 96.06 81 LYS A N 1
ATOM 631 C CA . LYS A 1 81 ? 9.93 -28.094 -5.516 1 96.06 81 LYS A CA 1
ATOM 632 C C . LYS A 1 81 ? 8.641 -27.297 -5.633 1 96.06 81 LYS A C 1
ATOM 634 O O . LYS A 1 81 ? 8.469 -26.281 -4.965 1 96.06 81 LYS A O 1
ATOM 639 N N . LEU A 1 82 ? 7.746 -27.844 -6.438 1 96.94 82 LEU A N 1
ATOM 640 C CA . LEU A 1 82 ? 6.504 -27.141 -6.742 1 96.94 82 LEU A CA 1
ATOM 641 C C . LEU A 1 82 ? 5.68 -26.922 -5.48 1 96.94 82 LEU A C 1
ATOM 643 O O . LEU A 1 82 ? 5.242 -25.797 -5.207 1 96.94 82 LEU A O 1
ATOM 647 N N . LEU A 1 83 ? 5.48 -27.969 -4.738 1 96.38 83 LEU A N 1
ATOM 648 C CA . LEU A 1 83 ? 4.652 -27.859 -3.541 1 96.38 83 LEU A CA 1
ATOM 649 C C . LEU A 1 83 ? 5.246 -26.859 -2.557 1 96.38 83 LEU A C 1
ATOM 651 O O . LEU A 1 83 ? 4.516 -26.094 -1.935 1 96.38 83 LEU A O 1
ATOM 655 N N . ASN A 1 84 ? 6.539 -26.875 -2.416 1 97.12 84 ASN A N 1
ATOM 656 C CA . ASN A 1 84 ? 7.203 -25.938 -1.521 1 97.12 84 ASN A CA 1
ATOM 657 C C . ASN A 1 84 ? 6.98 -24.484 -1.96 1 97.12 84 ASN A C 1
ATOM 659 O O . ASN A 1 84 ? 6.785 -23.609 -1.125 1 97.12 84 ASN A O 1
ATOM 663 N N . MET A 1 85 ? 7.074 -24.281 -3.221 1 98 85 MET A N 1
ATOM 664 C CA . MET A 1 85 ? 6.84 -22.938 -3.756 1 98 85 MET A CA 1
ATOM 665 C C . MET A 1 85 ? 5.41 -22.484 -3.473 1 98 85 MET A C 1
ATOM 667 O O . MET A 1 85 ? 5.184 -21.344 -3.094 1 98 85 MET A O 1
ATOM 671 N N . LEU A 1 86 ? 4.512 -23.391 -3.645 1 98.56 86 LEU A N 1
ATOM 672 C CA . LEU A 1 86 ? 3.113 -23.078 -3.383 1 98.56 86 LEU A CA 1
ATOM 673 C C . LEU A 1 86 ? 2.893 -22.781 -1.904 1 98.56 86 LEU A C 1
ATOM 675 O O . LEU A 1 86 ? 2.135 -21.859 -1.56 1 98.56 86 LEU A O 1
ATOM 679 N N . LEU A 1 87 ? 3.527 -23.5 -1.094 1 98.19 87 LEU A N 1
ATOM 680 C CA . LEU A 1 87 ? 3.422 -23.25 0.34 1 98.19 87 LEU A CA 1
ATOM 681 C C . LEU A 1 87 ? 4.074 -21.922 0.712 1 98.19 87 LEU A C 1
ATOM 683 O O . LEU A 1 87 ? 3.562 -21.203 1.566 1 98.19 87 LEU A O 1
ATOM 687 N N . PHE A 1 88 ? 5.188 -21.688 0.1 1 98.12 88 PHE A N 1
ATOM 688 C CA . PHE A 1 88 ? 5.848 -20.406 0.277 1 98.12 88 PHE A CA 1
ATOM 689 C C . PHE A 1 88 ? 4.902 -19.25 -0.059 1 98.12 88 PHE A C 1
ATOM 691 O O . PHE A 1 88 ? 4.852 -18.25 0.66 1 98.12 88 PHE A O 1
ATOM 698 N N . ILE A 1 89 ? 4.152 -19.375 -1.123 1 98.44 89 ILE A N 1
ATOM 699 C CA . ILE A 1 89 ? 3.193 -18.359 -1.539 1 98.44 89 ILE A CA 1
ATOM 700 C C . ILE A 1 89 ? 2.061 -18.266 -0.518 1 98.44 89 ILE A C 1
ATOM 702 O O . ILE A 1 89 ? 1.729 -17.188 -0.041 1 98.44 89 ILE A O 1
ATOM 706 N N . LYS A 1 90 ? 1.492 -19.375 -0.178 1 98.12 90 LYS A N 1
ATOM 707 C CA . LYS A 1 90 ? 0.345 -19.438 0.722 1 98.12 90 LYS A CA 1
ATOM 708 C C . LYS A 1 90 ? 0.669 -18.812 2.072 1 98.12 90 LYS A C 1
ATOM 710 O O . LYS A 1 90 ? -0.183 -18.156 2.68 1 98.12 90 LYS A O 1
ATOM 715 N N . VAL A 1 91 ? 1.869 -19 2.473 1 97.19 91 VAL A N 1
ATOM 716 C CA . VAL A 1 91 ? 2.217 -18.594 3.834 1 97.19 91 VAL A CA 1
ATOM 717 C C . VAL A 1 91 ? 2.955 -17.266 3.809 1 97.19 91 VAL A C 1
ATOM 719 O O . VAL A 1 91 ? 2.416 -16.234 4.234 1 97.19 91 VAL A O 1
ATOM 722 N N . ASN A 1 92 ? 4.133 -17.234 3.191 1 96.25 92 ASN A N 1
ATOM 723 C CA . ASN A 1 92 ? 5.047 -16.109 3.32 1 96.25 92 ASN A CA 1
ATOM 724 C C . ASN A 1 92 ? 4.594 -14.922 2.479 1 96.25 92 ASN A C 1
ATOM 726 O O . ASN A 1 92 ? 4.574 -13.789 2.957 1 96.25 92 ASN A O 1
ATOM 730 N N . VAL A 1 93 ? 4.246 -15.18 1.225 1 96.5 93 VAL A N 1
ATOM 731 C CA . VAL A 1 93 ? 3.807 -14.094 0.355 1 96.5 93 VAL A CA 1
ATOM 732 C C . VAL A 1 93 ? 2.506 -13.5 0.89 1 96.5 93 VAL A C 1
ATOM 734 O O . VAL A 1 93 ? 2.365 -12.273 0.979 1 96.5 93 VAL A O 1
ATOM 737 N N . TRP A 1 94 ? 1.58 -14.367 1.237 1 95.88 94 TRP A N 1
ATOM 738 C CA . TRP A 1 94 ? 0.285 -13.914 1.737 1 95.88 94 TRP A CA 1
ATOM 739 C C . TRP A 1 94 ? 0.448 -13.109 3.02 1 95.88 94 TRP A C 1
ATOM 741 O O . TRP A 1 94 ? -0.188 -12.062 3.189 1 95.88 94 TRP A O 1
ATOM 751 N N . LYS A 1 95 ? 1.274 -13.547 3.912 1 92.81 95 LYS A N 1
ATOM 752 C CA . LYS A 1 95 ? 1.521 -12.805 5.148 1 92.81 95 LYS A CA 1
ATOM 753 C C . LYS A 1 95 ? 2.111 -11.43 4.855 1 92.81 95 LYS A C 1
ATOM 755 O O . LYS A 1 95 ? 1.767 -10.445 5.516 1 92.81 95 LYS A O 1
ATOM 760 N N . SER A 1 96 ? 2.975 -11.453 3.932 1 91.94 96 SER A N 1
ATOM 761 C CA . SER A 1 96 ? 3.629 -10.195 3.58 1 91.94 96 SER A CA 1
ATOM 762 C C . SER A 1 96 ? 2.631 -9.188 3.012 1 91.94 96 SER A C 1
ATOM 764 O O . SER A 1 96 ? 2.754 -7.988 3.246 1 91.94 96 SER A O 1
ATOM 766 N N . LEU A 1 97 ? 1.659 -9.648 2.295 1 91.5 97 LEU A N 1
ATOM 767 C CA . LEU A 1 97 ? 0.716 -8.781 1.598 1 91.5 97 LEU A CA 1
ATOM 768 C C . LEU A 1 97 ? -0.505 -8.5 2.467 1 91.5 97 LEU A C 1
ATOM 770 O O . LEU A 1 97 ? -1.068 -7.402 2.412 1 91.5 97 LEU A O 1
ATOM 774 N N . PHE A 1 98 ? -0.912 -9.445 3.223 1 90.44 98 PHE A N 1
ATOM 775 C CA . PHE A 1 98 ? -2.225 -9.344 3.848 1 90.44 98 PHE A CA 1
ATOM 776 C C . PHE A 1 98 ? -2.129 -9.578 5.348 1 90.44 98 PHE A C 1
ATOM 778 O O . PHE A 1 98 ? -3.129 -9.477 6.062 1 90.44 98 PHE A O 1
ATOM 785 N N . GLY A 1 99 ? -1.012 -9.961 5.859 1 88.94 99 GLY A N 1
ATOM 786 C CA . GLY A 1 99 ? -0.793 -10.125 7.289 1 88.94 99 GLY A CA 1
ATOM 787 C C . GLY A 1 99 ? -1.256 -11.477 7.812 1 88.94 99 GLY A C 1
ATOM 788 O O . GLY A 1 99 ? -1.217 -11.719 9.016 1 88.94 99 GLY A O 1
ATOM 789 N N . LYS A 1 100 ? -1.743 -12.312 6.992 1 92.06 100 LYS A N 1
ATOM 790 C CA . LYS A 1 100 ? -2.172 -13.672 7.34 1 92.06 100 LYS A CA 1
ATOM 791 C C . LYS A 1 100 ? -1.969 -14.625 6.168 1 92.06 100 LYS A C 1
ATOM 793 O O . LYS A 1 100 ? -1.812 -14.195 5.023 1 92.06 100 LYS A O 1
ATOM 798 N N . GLU A 1 101 ? -1.95 -15.906 6.496 1 95.19 101 GLU A N 1
ATOM 799 C CA . GLU A 1 101 ? -1.809 -16.906 5.445 1 95.19 101 GLU A CA 1
ATOM 800 C C . GLU A 1 101 ? -3.117 -17.094 4.684 1 95.19 101 GLU A C 1
ATOM 802 O O . GLU A 1 101 ? -4.195 -16.812 5.207 1 95.19 101 GLU A O 1
ATOM 807 N N . ALA A 1 102 ? -3.033 -17.562 3.426 1 96.31 102 ALA A N 1
ATOM 808 C CA . ALA A 1 102 ? -4.246 -17.906 2.686 1 96.31 102 ALA A CA 1
ATOM 809 C C . ALA A 1 102 ? -4.98 -19.078 3.35 1 96.31 102 ALA A C 1
ATOM 811 O O . ALA A 1 102 ? -4.367 -19.891 4.039 1 96.31 102 ALA A O 1
ATOM 812 N N . ASP A 1 103 ? -6.23 -19.172 3.113 1 97.44 103 ASP A N 1
ATOM 813 C CA . ASP A 1 103 ? -7.059 -20.141 3.84 1 97.44 103 ASP A CA 1
ATOM 814 C C . ASP A 1 103 ? -6.793 -21.562 3.359 1 97.44 103 ASP A C 1
ATOM 816 O O . ASP A 1 103 ? -6.637 -22.484 4.172 1 97.44 103 ASP A O 1
ATOM 820 N N . LYS A 1 104 ? -6.859 -21.812 2.061 1 97.81 104 LYS A N 1
ATOM 821 C CA . LYS A 1 104 ? -6.73 -23.172 1.546 1 97.81 104 LYS A CA 1
ATOM 822 C C . LYS A 1 104 ? -5.859 -23.203 0.294 1 97.81 104 LYS A C 1
ATOM 824 O O . LYS A 1 104 ? -5.809 -22.234 -0.461 1 97.81 104 LYS A O 1
ATOM 829 N N . LEU A 1 105 ? -5.145 -24.234 0.13 1 98.25 105 LEU A N 1
ATOM 830 C CA . LEU A 1 105 ? -4.43 -24.641 -1.076 1 98.25 105 LEU A CA 1
ATOM 831 C C . LEU A 1 105 ? -4.891 -26.016 -1.552 1 98.25 105 LEU A C 1
ATOM 833 O O . LEU A 1 105 ? -4.84 -26.984 -0.797 1 98.25 105 LEU A O 1
ATOM 837 N N . GLU A 1 106 ? -5.387 -26.031 -2.781 1 97.69 106 GLU A N 1
ATOM 838 C CA . GLU A 1 106 ? -5.922 -27.281 -3.307 1 97.69 106 GLU A CA 1
ATOM 839 C C . GLU A 1 106 ? -5.43 -27.531 -4.727 1 97.69 106 GLU A C 1
ATOM 841 O O . GLU A 1 106 ? -5.148 -26.594 -5.473 1 97.69 106 GLU A O 1
ATOM 846 N N . GLN A 1 107 ? -5.324 -28.766 -5.043 1 97.25 107 GLN A N 1
ATOM 847 C CA . GLN A 1 107 ? -5.09 -29.172 -6.426 1 97.25 107 GLN A CA 1
ATOM 848 C C . GLN A 1 107 ? -6.387 -29.609 -7.094 1 97.25 107 GLN A C 1
ATOM 850 O O . GLN A 1 107 ? -7.215 -30.281 -6.473 1 97.25 107 GLN A O 1
ATOM 855 N N . ALA A 1 108 ? -6.527 -29.203 -8.344 1 96.88 108 ALA A N 1
ATOM 856 C CA . ALA A 1 108 ? -7.699 -29.656 -9.086 1 96.88 108 ALA A CA 1
ATOM 857 C C . ALA A 1 108 ? -7.738 -31.188 -9.188 1 96.88 108 ALA A C 1
ATOM 859 O O . ALA A 1 108 ? -6.703 -31.828 -9.391 1 96.88 108 ALA A O 1
ATOM 860 N N . ASN A 1 109 ? -8.891 -31.734 -9.031 1 94.12 109 ASN A N 1
ATOM 861 C CA . ASN A 1 109 ? -9.047 -33.188 -9.078 1 94.12 109 ASN A CA 1
ATOM 862 C C . ASN A 1 109 ? -8.812 -33.719 -10.484 1 94.12 109 ASN A C 1
ATOM 864 O O . ASN A 1 109 ? -8.289 -34.844 -10.648 1 94.12 109 ASN A O 1
ATOM 868 N N . ASP A 1 110 ? -9.141 -33.031 -11.516 1 94 110 ASP A N 1
ATOM 869 C CA . ASP A 1 110 ? -9.188 -33.562 -12.883 1 94 110 ASP A CA 1
ATOM 870 C C . ASP A 1 110 ? -8.008 -33.031 -13.703 1 94 110 ASP A C 1
ATOM 872 O O . ASP A 1 110 ? -7.895 -33.344 -14.898 1 94 110 ASP A O 1
ATOM 876 N N . ASP A 1 111 ? -7.199 -32.219 -13.195 1 95.69 111 ASP A N 1
ATOM 877 C CA . ASP A 1 111 ? -6.094 -31.625 -13.93 1 95.69 111 ASP A CA 1
ATOM 878 C C . ASP A 1 111 ? -4.879 -31.422 -13.023 1 95.69 111 ASP A C 1
ATOM 880 O O . ASP A 1 111 ? -4.875 -30.516 -12.18 1 95.69 111 ASP A O 1
ATOM 884 N N . ASP A 1 112 ? -3.77 -32.156 -13.242 1 94.56 112 ASP A N 1
ATOM 885 C CA . ASP A 1 112 ? -2.611 -32.156 -12.352 1 94.56 112 ASP A CA 1
ATOM 886 C C . ASP A 1 112 ? -1.813 -30.859 -12.508 1 94.56 112 ASP A C 1
ATOM 888 O O . ASP A 1 112 ? -0.94 -30.562 -11.695 1 94.56 112 ASP A O 1
ATOM 892 N N . LYS A 1 113 ? -2.113 -30.047 -13.484 1 97.31 113 LYS A N 1
ATOM 893 C CA . LYS A 1 113 ? -1.406 -28.781 -13.711 1 97.31 113 LYS A CA 1
ATOM 894 C C . LYS A 1 113 ? -2.094 -27.625 -12.992 1 97.31 113 LYS A C 1
ATOM 896 O O . LYS A 1 113 ? -1.55 -26.531 -12.914 1 97.31 113 LYS A O 1
ATOM 901 N N . THR A 1 114 ? -3.311 -27.859 -12.453 1 98.25 114 THR A N 1
ATOM 902 C CA . THR A 1 114 ? -4.137 -26.766 -11.953 1 98.25 114 THR A CA 1
ATOM 903 C C . THR A 1 114 ? -4.223 -26.812 -10.43 1 98.25 114 THR A C 1
ATOM 905 O O . THR A 1 114 ? -4.543 -27.859 -9.852 1 98.25 114 THR A O 1
ATOM 908 N N . TYR A 1 115 ? -3.92 -25.734 -9.805 1 98.56 115 TYR A N 1
ATOM 909 C CA . TYR A 1 115 ? -4.012 -25.562 -8.359 1 98.56 115 TYR A CA 1
ATOM 910 C C . TYR A 1 115 ? -4.871 -24.359 -8 1 98.56 115 TYR A C 1
ATOM 912 O O . TYR A 1 115 ? -5.062 -23.469 -8.82 1 98.56 115 TYR A O 1
ATOM 920 N N . TYR A 1 116 ? -5.34 -24.297 -6.754 1 98.5 116 TYR A N 1
ATOM 921 C CA . TYR A 1 116 ? -6.203 -23.219 -6.273 1 98.5 116 TYR A CA 1
ATOM 922 C C . TYR A 1 116 ? -5.715 -22.688 -4.934 1 98.5 116 TYR A C 1
ATOM 924 O O . TYR A 1 116 ? -5.371 -23.469 -4.035 1 98.5 116 TYR A O 1
ATOM 932 N N . ILE A 1 117 ? -5.613 -21.438 -4.824 1 98.25 117 ILE A N 1
ATOM 933 C CA . ILE A 1 117 ? -5.516 -20.781 -3.527 1 98.25 117 ILE A CA 1
ATOM 934 C C . ILE A 1 117 ? -6.84 -20.094 -3.193 1 98.25 117 ILE A C 1
ATOM 936 O O . ILE A 1 117 ? -7.336 -19.281 -3.971 1 98.25 117 ILE A O 1
ATOM 940 N N . ILE A 1 118 ? -7.387 -20.375 -2.025 1 97.75 118 ILE A N 1
ATOM 941 C CA . ILE A 1 118 ? -8.75 -19.953 -1.708 1 97.75 118 ILE A CA 1
ATOM 942 C C . ILE A 1 118 ? -8.742 -19.094 -0.446 1 97.75 118 ILE A C 1
ATOM 944 O O . ILE A 1 118 ? -8.109 -19.438 0.55 1 97.75 118 ILE A O 1
ATOM 948 N N . GLU A 1 119 ? -9.367 -17.969 -0.549 1 94.19 119 GLU A N 1
ATOM 949 C CA . GLU A 1 119 ? -9.633 -17.0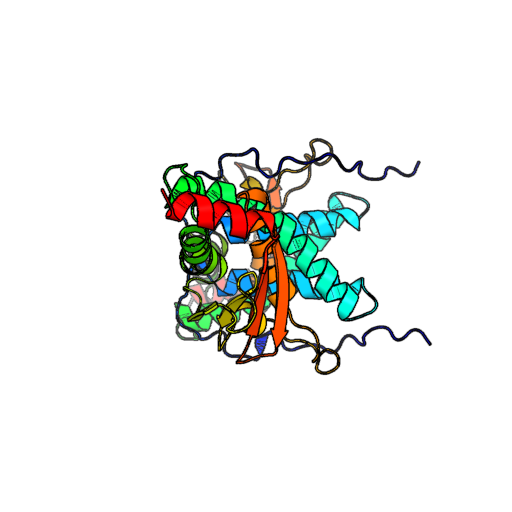78 0.577 1 94.19 119 GLU A CA 1
ATOM 950 C C . GLU A 1 119 ? -11.133 -16.844 0.761 1 94.19 119 GLU A C 1
ATOM 952 O O . GLU A 1 119 ? -11.797 -16.344 -0.141 1 94.19 119 GLU A O 1
ATOM 957 N N . LYS A 1 120 ? -11.602 -17.141 1.893 1 92.44 120 LYS A N 1
ATOM 958 C CA . LYS A 1 120 ? -13.023 -16.953 2.164 1 92.44 120 LYS A CA 1
ATOM 959 C C . LYS A 1 120 ? -13.375 -15.469 2.232 1 92.44 120 LYS A C 1
ATOM 961 O O . LYS A 1 120 ? -14.383 -15.039 1.672 1 92.44 120 LYS A O 1
ATOM 966 N N . GLU A 1 121 ? -12.508 -14.688 2.932 1 86 121 GLU A N 1
ATOM 967 C CA . GLU A 1 121 ? -12.664 -13.234 3.045 1 86 121 GLU A CA 1
ATOM 968 C C . GLU A 1 121 ? -11.383 -12.508 2.658 1 86 121 GLU A C 1
ATOM 970 O O . GLU A 1 121 ? -10.57 -12.164 3.521 1 86 121 GLU A O 1
ATOM 975 N N . PRO A 1 122 ? -11.258 -12.32 1.363 1 81.56 122 PRO A N 1
ATOM 976 C CA . PRO A 1 122 ? -10.016 -11.672 0.941 1 81.56 122 PRO A CA 1
ATOM 977 C C . PRO A 1 122 ? -9.922 -10.219 1.418 1 81.56 122 PRO A C 1
ATOM 979 O O . PRO A 1 122 ? -10.844 -9.43 1.188 1 81.56 122 PRO A O 1
ATOM 982 N N . LEU A 1 123 ? -8.836 -9.867 2.01 1 74.81 123 LEU A N 1
ATOM 983 C CA . LEU A 1 123 ? -8.617 -8.539 2.568 1 74.81 123 LEU A CA 1
ATOM 984 C C . LEU A 1 123 ? -8.57 -7.484 1.463 1 74.81 123 LEU A C 1
ATOM 986 O O . LEU A 1 123 ? -9.055 -6.363 1.648 1 74.81 123 LEU A O 1
ATOM 990 N N . ILE A 1 124 ? -8.023 -7.883 0.341 1 76.5 124 ILE A N 1
ATOM 991 C CA . ILE A 1 124 ? -7.848 -6.953 -0.768 1 76.5 124 ILE A CA 1
ATOM 992 C C . ILE A 1 124 ? -9.211 -6.516 -1.296 1 76.5 124 ILE A C 1
ATOM 994 O O . ILE A 1 124 ? -9.367 -5.402 -1.802 1 76.5 124 ILE A O 1
ATOM 998 N N . ASN A 1 125 ? -10.18 -7.355 -1.16 1 73.19 125 ASN A N 1
ATOM 999 C CA . ASN A 1 125 ? -11.523 -7.031 -1.636 1 73.19 125 ASN A CA 1
ATOM 1000 C C . ASN A 1 125 ? -12.344 -6.328 -0.56 1 73.19 125 ASN A C 1
ATOM 1002 O O . ASN A 1 125 ? -13.328 -5.652 -0.867 1 73.19 125 ASN A O 1
ATOM 1006 N N . ALA A 1 126 ? -11.898 -6.543 0.633 1 68 126 ALA A N 1
ATOM 1007 C CA . ALA A 1 126 ? -12.672 -5.996 1.749 1 68 126 ALA A CA 1
ATOM 1008 C C . ALA A 1 126 ? -12.562 -4.473 1.793 1 68 126 ALA A C 1
ATOM 1010 O O . ALA A 1 126 ? -13.477 -3.793 2.256 1 68 126 ALA A O 1
ATOM 1011 N N . TYR A 1 127 ? -11.531 -3.996 1.241 1 60.88 127 TYR A N 1
ATOM 1012 C CA . TYR A 1 127 ? -11.297 -2.57 1.437 1 60.88 127 TYR A CA 1
ATOM 1013 C C . TYR A 1 127 ? -11.656 -1.779 0.187 1 60.88 127 TYR A C 1
ATOM 1015 O O . TYR A 1 127 ? -11.586 -0.549 0.18 1 60.88 127 TYR A O 1
ATOM 1023 N N . ILE A 1 128 ? -11.953 -2.469 -0.856 1 64.56 128 ILE A N 1
ATOM 1024 C CA . ILE A 1 128 ? -12.273 -1.775 -2.1 1 64.56 128 ILE A CA 1
ATOM 1025 C C . ILE A 1 128 ? -13.781 -1.644 -2.242 1 64.56 128 ILE A C 1
ATOM 1027 O O . ILE A 1 128 ? -14.5 -2.646 -2.268 1 64.56 128 ILE A O 1
ATOM 1031 N N . SER A 1 129 ? -14.312 -0.436 -1.984 1 55.06 129 SER A N 1
ATOM 1032 C CA . SER A 1 129 ? -15.711 -0.185 -2.316 1 55.06 129 SER A CA 1
ATOM 1033 C C . SER A 1 129 ? -15.922 -0.151 -3.826 1 55.06 129 SER A C 1
ATOM 1035 O O . SER A 1 129 ? -15.406 0.739 -4.512 1 55.06 129 SER A O 1
ATOM 1037 N N . VAL A 1 130 ? -16.141 -1.25 -4.418 1 55.53 130 VAL A N 1
ATOM 1038 C CA . VAL A 1 130 ? -16.469 -1.237 -5.84 1 55.53 130 VAL A CA 1
ATOM 1039 C C . VAL A 1 130 ? -17.875 -0.703 -6.047 1 55.53 130 VAL A C 1
ATOM 1041 O O . VAL A 1 130 ? -18.812 -1.118 -5.355 1 55.53 130 VAL A O 1
ATOM 1044 N N . PRO A 1 131 ? -17.875 0.444 -6.844 1 56.22 131 PRO A N 1
ATOM 1045 C CA . PRO A 1 131 ? -19.25 0.847 -7.184 1 56.22 131 PRO A CA 1
ATOM 1046 C C . PRO A 1 131 ? -20.109 -0.326 -7.637 1 56.22 131 PRO A C 1
ATOM 1048 O O . PRO A 1 131 ? -19.609 -1.266 -8.258 1 56.22 131 PRO A O 1
ATOM 1051 N N . LYS A 1 132 ? -21.375 -0.324 -7.164 1 55.09 132 LYS A N 1
ATOM 1052 C CA . LYS A 1 132 ? -22.375 -1.332 -7.484 1 55.09 132 LYS A CA 1
ATOM 1053 C C . LYS A 1 132 ? -22.359 -1.679 -8.969 1 55.09 132 LYS A C 1
ATOM 1055 O O . LYS A 1 132 ? -22.578 -2.832 -9.352 1 55.09 132 LYS A O 1
ATOM 1060 N N . GLU A 1 133 ? -22.078 -0.669 -9.797 1 58.12 133 GLU A N 1
ATOM 1061 C CA . GLU A 1 133 ? -22.109 -0.902 -11.234 1 58.12 133 GLU A CA 1
ATOM 1062 C C . GLU A 1 133 ? -20.938 -1.778 -11.68 1 58.12 133 GLU A C 1
ATOM 1064 O O . GLU A 1 133 ? -20.953 -2.346 -12.773 1 58.12 133 GLU A O 1
ATOM 1069 N N . ASN A 1 134 ? -19.969 -1.895 -10.75 1 62.41 134 ASN A N 1
ATOM 1070 C CA . ASN A 1 134 ? -18.781 -2.699 -11.055 1 62.41 134 ASN A CA 1
ATOM 1071 C C . ASN A 1 134 ? -18.734 -3.965 -10.203 1 62.41 134 ASN A C 1
ATOM 1073 O O . ASN A 1 134 ? -17.656 -4.398 -9.797 1 62.41 134 ASN A O 1
ATOM 1077 N N . SER A 1 135 ? -19.828 -4.43 -9.961 1 62.81 135 SER A N 1
ATOM 1078 C CA . SER A 1 135 ? -19.922 -5.582 -9.078 1 62.81 135 SER A CA 1
ATOM 1079 C C . SER A 1 135 ? -19.109 -6.758 -9.602 1 62.81 135 SER A C 1
ATOM 1081 O O . SER A 1 135 ? -18.734 -7.656 -8.836 1 62.81 135 SER A O 1
ATOM 1083 N N . SER A 1 136 ? -18.75 -6.59 -10.844 1 76.81 136 SER A N 1
ATOM 1084 C CA . SER A 1 136 ? -18.016 -7.707 -11.43 1 76.81 136 SER A CA 1
ATOM 1085 C C . SER A 1 136 ? -16.516 -7.543 -11.242 1 76.81 136 SER A C 1
ATOM 1087 O O . SER A 1 136 ? -15.742 -8.469 -11.508 1 76.81 136 SER A O 1
ATOM 1089 N N . LEU A 1 137 ? -16.109 -6.453 -10.719 1 82.62 137 LEU A N 1
ATOM 1090 C CA . LEU A 1 137 ? -14.688 -6.238 -10.531 1 82.62 137 LEU A CA 1
ATOM 1091 C C . LEU A 1 137 ? -14.141 -7.117 -9.414 1 82.62 137 LEU A C 1
ATOM 1093 O O . LEU A 1 137 ? -14.695 -7.133 -8.305 1 82.62 137 LEU A O 1
ATOM 1097 N N . ASN A 1 138 ? -13.203 -7.883 -9.711 1 88.69 138 ASN A N 1
ATOM 1098 C CA . ASN A 1 138 ? -12.453 -8.648 -8.719 1 88.69 138 ASN A CA 1
ATOM 1099 C C . ASN A 1 138 ? -11.047 -8.086 -8.516 1 88.69 138 ASN A C 1
ATOM 1101 O O . ASN A 1 138 ? -10.156 -8.352 -9.32 1 88.69 138 ASN A O 1
ATOM 1105 N N . CYS A 1 139 ? -10.82 -7.43 -7.457 1 89.5 139 CYS A N 1
ATOM 1106 C CA . CYS A 1 139 ? -9.547 -6.766 -7.199 1 89.5 139 CYS A CA 1
ATOM 1107 C C . CYS A 1 139 ? -8.445 -7.781 -6.926 1 89.5 139 CYS A C 1
ATOM 1109 O O . CYS A 1 139 ? -7.262 -7.453 -6.984 1 89.5 139 CYS A O 1
ATOM 1111 N N . ALA A 1 140 ? -8.898 -9.047 -6.723 1 93.19 140 ALA A N 1
ATOM 1112 C CA . ALA A 1 140 ? -7.914 -10.102 -6.512 1 93.19 140 ALA A CA 1
ATOM 1113 C C . ALA A 1 140 ? -7.109 -10.359 -7.781 1 93.19 140 ALA A C 1
ATOM 1115 O O . ALA A 1 140 ? -6.098 -11.062 -7.75 1 93.19 140 ALA A O 1
ATOM 1116 N N . ALA A 1 141 ? -7.512 -9.68 -8.844 1 94.69 141 ALA A N 1
ATOM 1117 C CA . ALA A 1 141 ? -6.699 -9.719 -10.055 1 94.69 141 ALA A CA 1
ATOM 1118 C C . ALA A 1 141 ? -5.293 -9.195 -9.789 1 94.69 141 ALA A C 1
ATOM 1120 O O . ALA A 1 141 ? -4.324 -9.68 -10.383 1 94.69 141 ALA A O 1
ATOM 1121 N N . PHE A 1 142 ? -5.184 -8.242 -8.961 1 95.06 142 PHE A N 1
ATOM 1122 C CA . PHE A 1 142 ? -3.879 -7.746 -8.531 1 95.06 142 PHE A CA 1
ATOM 1123 C C . PHE A 1 142 ? -3.059 -8.859 -7.895 1 95.06 142 PHE A C 1
ATOM 1125 O O . PHE A 1 142 ? -1.894 -9.062 -8.25 1 95.06 142 PHE A O 1
ATOM 1132 N N . THR A 1 143 ? -3.641 -9.578 -6.977 1 96.5 143 THR A N 1
ATOM 1133 C CA . THR A 1 143 ? -2.963 -10.672 -6.281 1 96.5 143 THR A CA 1
ATOM 1134 C C . THR A 1 143 ? -2.584 -11.781 -7.262 1 96.5 143 THR A C 1
ATOM 1136 O O . THR A 1 143 ? -1.524 -12.398 -7.129 1 96.5 143 THR A O 1
ATOM 1139 N N . ALA A 1 144 ? -3.52 -12.047 -8.148 1 98 144 ALA A N 1
ATOM 1140 C CA . ALA A 1 144 ? -3.211 -13.031 -9.18 1 98 144 ALA A CA 1
ATOM 1141 C C . ALA A 1 144 ? -1.955 -12.641 -9.953 1 98 144 ALA A C 1
ATOM 1143 O O . ALA A 1 144 ? -1.115 -13.492 -10.258 1 98 144 ALA A O 1
ATOM 1144 N N . GLY A 1 145 ? -1.862 -11.383 -10.266 1 98.19 145 GLY A N 1
ATOM 1145 C CA . GLY A 1 145 ? -0.661 -10.891 -10.922 1 98.19 145 GLY A CA 1
ATOM 1146 C C . GLY A 1 145 ? 0.594 -11.086 -10.094 1 98.19 145 GLY A C 1
ATOM 1147 O O . GLY A 1 145 ? 1.637 -11.484 -10.617 1 98.19 145 GLY A O 1
ATOM 1148 N N . VAL A 1 146 ? 0.513 -10.797 -8.836 1 97.94 146 VAL A N 1
ATOM 1149 C CA . VAL A 1 146 ? 1.635 -10.977 -7.918 1 97.94 146 VAL A CA 1
ATOM 1150 C C . VAL A 1 146 ? 2.092 -12.43 -7.934 1 97.94 146 VAL A C 1
ATOM 1152 O O . VAL A 1 146 ? 3.273 -12.719 -8.141 1 97.94 146 VAL A O 1
ATOM 1155 N N . VAL A 1 147 ? 1.163 -13.312 -7.754 1 98.69 147 VAL A N 1
ATOM 1156 C CA . VAL A 1 147 ? 1.451 -14.742 -7.668 1 98.69 147 VAL A CA 1
ATOM 1157 C C . VAL A 1 147 ? 2.039 -15.234 -8.984 1 98.69 147 VAL A C 1
ATOM 1159 O O . VAL A 1 147 ? 3.008 -15.992 -9 1 98.69 147 VAL A O 1
ATOM 1162 N N . GLU A 1 148 ? 1.474 -14.781 -10.07 1 98.81 148 GLU A N 1
ATOM 1163 C CA . GLU A 1 148 ? 1.957 -15.188 -11.391 1 98.81 148 GLU A CA 1
ATOM 1164 C C . GLU A 1 148 ? 3.416 -14.789 -11.586 1 98.81 148 GLU A C 1
ATOM 1166 O O . GLU A 1 148 ? 4.223 -15.586 -12.078 1 98.81 148 GLU A O 1
ATOM 1171 N N . ALA A 1 149 ? 3.738 -13.562 -11.234 1 98.62 149 ALA A N 1
ATOM 1172 C CA . ALA A 1 149 ? 5.113 -13.086 -11.375 1 98.62 149 ALA A CA 1
ATOM 1173 C C . ALA A 1 149 ? 6.062 -13.867 -10.477 1 98.62 149 ALA A C 1
ATOM 1175 O O . ALA A 1 149 ? 7.152 -14.25 -10.898 1 98.62 149 ALA A O 1
ATOM 1176 N N . ILE A 1 150 ? 5.668 -14.117 -9.297 1 98.44 150 ILE A N 1
ATOM 1177 C CA . ILE A 1 150 ? 6.5 -14.844 -8.344 1 98.44 150 ILE A CA 1
ATOM 1178 C C . ILE A 1 150 ? 6.77 -16.25 -8.867 1 98.44 150 ILE A C 1
ATOM 1180 O O . ILE A 1 150 ? 7.91 -16.719 -8.844 1 98.44 150 ILE A O 1
ATOM 1184 N N . LEU A 1 151 ? 5.738 -16.922 -9.32 1 98.62 151 LEU A N 1
ATOM 1185 C CA . LEU A 1 151 ? 5.891 -18.266 -9.859 1 98.62 151 LEU A CA 1
ATOM 1186 C C . LEU A 1 151 ? 6.781 -18.266 -11.094 1 98.62 151 LEU A C 1
ATOM 1188 O O . LEU A 1 151 ? 7.727 -19.047 -11.188 1 98.62 151 LEU A O 1
ATOM 1192 N N . THR A 1 152 ? 6.512 -17.359 -11.977 1 98 152 THR A N 1
ATOM 1193 C CA . THR A 1 152 ? 7.25 -17.297 -13.234 1 98 152 THR A CA 1
ATOM 1194 C C . THR A 1 152 ? 8.727 -17 -12.984 1 98 152 THR A C 1
ATOM 1196 O O . THR A 1 152 ? 9.602 -17.703 -13.5 1 98 152 THR A O 1
ATOM 1199 N N . HIS A 1 153 ? 9.008 -16.031 -12.203 1 97.44 153 HIS A N 1
ATOM 1200 C CA . HIS A 1 153 ? 10.391 -15.664 -11.906 1 97.44 153 HIS A CA 1
ATOM 1201 C C . HIS A 1 153 ? 11.055 -16.703 -11.008 1 97.44 153 HIS A C 1
ATOM 1203 O O . HIS A 1 153 ? 12.281 -16.766 -10.93 1 97.44 153 HIS A O 1
ATOM 1209 N N . GLY A 1 154 ? 10.281 -17.453 -10.305 1 97.25 154 GLY A N 1
ATOM 1210 C CA . GLY A 1 154 ? 10.797 -18.531 -9.477 1 97.25 154 GLY A CA 1
ATOM 1211 C C . GLY A 1 154 ? 11.055 -19.812 -10.25 1 97.25 154 GLY A C 1
ATOM 1212 O O . GLY A 1 154 ? 11.484 -20.812 -9.68 1 97.25 154 GLY A O 1
ATOM 1213 N N . GLY A 1 155 ? 10.781 -19.766 -11.5 1 97.44 155 GLY A N 1
ATOM 1214 C CA . GLY A 1 155 ? 11.055 -20.922 -12.336 1 97.44 155 GLY A CA 1
ATOM 1215 C C . GLY A 1 155 ? 9.859 -21.844 -12.484 1 97.44 155 GLY A C 1
ATOM 1216 O O . GLY A 1 155 ? 10.008 -23 -12.875 1 97.44 155 GLY A O 1
ATOM 1217 N N . PHE A 1 156 ? 8.695 -21.406 -12.141 1 98.38 156 PHE A N 1
ATOM 1218 C CA . PHE A 1 156 ? 7.461 -22.172 -12.242 1 98.38 156 PHE A CA 1
ATOM 1219 C C . PHE A 1 156 ? 6.438 -21.453 -13.109 1 98.38 156 PHE A C 1
ATOM 1221 O O . PHE A 1 156 ? 5.363 -21.078 -12.633 1 98.38 156 PHE A O 1
ATOM 1228 N N . PRO A 1 157 ? 6.754 -21.297 -14.406 1 98.62 157 PRO A N 1
ATOM 1229 C CA . PRO A 1 157 ? 5.832 -20.547 -15.258 1 98.62 157 PRO A CA 1
ATOM 1230 C C . PRO A 1 157 ? 4.395 -21.062 -15.156 1 98.62 157 PRO A C 1
ATOM 1232 O O . PRO A 1 157 ? 4.152 -22.266 -15.227 1 98.62 157 PRO A O 1
ATOM 1235 N N . ALA A 1 158 ? 3.436 -20.141 -14.984 1 98.69 158 ALA A N 1
ATOM 1236 C CA . ALA A 1 158 ? 2.023 -20.453 -14.789 1 98.69 158 ALA A CA 1
ATOM 1237 C C . ALA A 1 158 ? 1.14 -19.266 -15.172 1 98.69 158 ALA A C 1
ATOM 1239 O O . ALA A 1 158 ? 1.609 -18.141 -15.234 1 98.69 158 ALA A O 1
ATOM 1240 N N . LYS A 1 159 ? -0.049 -19.547 -15.555 1 98.62 159 LYS A N 1
ATOM 1241 C CA . LYS A 1 159 ? -1.097 -18.531 -15.664 1 98.62 159 LYS A CA 1
ATOM 1242 C C . LYS A 1 159 ? -1.968 -18.5 -14.414 1 98.62 159 LYS A C 1
ATOM 1244 O O . LYS A 1 159 ? -2.395 -19.547 -13.93 1 98.62 159 LYS A O 1
ATOM 1249 N N . VAL A 1 160 ? -2.164 -17.312 -13.883 1 98.62 160 VAL A N 1
ATOM 1250 C CA . VAL A 1 160 ? -2.949 -17.188 -12.664 1 98.62 160 VAL A CA 1
ATOM 1251 C C . VAL A 1 160 ? -4.129 -16.25 -12.906 1 98.62 160 VAL A C 1
ATOM 1253 O O . VAL A 1 160 ? -3.955 -15.148 -13.445 1 98.62 160 VAL A O 1
ATOM 1256 N N . THR A 1 161 ? -5.332 -16.625 -12.539 1 97.31 161 THR A N 1
ATOM 1257 C CA . THR A 1 161 ? -6.527 -15.805 -12.68 1 97.31 161 THR A CA 1
ATOM 1258 C C . THR A 1 161 ? -7.336 -15.797 -11.391 1 97.31 161 THR A C 1
ATOM 1260 O O . THR A 1 161 ? -7.293 -16.75 -10.617 1 97.31 161 THR A O 1
ATOM 1263 N N . ALA A 1 162 ? -8.047 -14.703 -11.18 1 95.69 162 ALA A N 1
ATOM 1264 C CA . ALA A 1 162 ? -8.898 -14.562 -10 1 95.69 162 ALA A CA 1
ATOM 1265 C C . ALA A 1 162 ? -10.359 -14.828 -10.336 1 95.69 162 ALA A C 1
ATOM 1267 O O . ALA A 1 162 ? -10.844 -14.398 -11.383 1 95.69 162 ALA A O 1
ATOM 1268 N N . HIS A 1 163 ? -11.023 -15.586 -9.438 1 93.56 163 HIS A N 1
ATOM 1269 C CA . HIS A 1 163 ? -12.422 -15.938 -9.648 1 93.56 163 HIS A CA 1
ATOM 1270 C C . HIS A 1 163 ? -13.234 -15.742 -8.375 1 93.56 163 HIS A C 1
ATOM 1272 O O . HIS A 1 163 ? -12.734 -15.984 -7.27 1 93.56 163 HIS A O 1
ATOM 1278 N N . TRP A 1 164 ? -14.555 -15.312 -8.625 1 91.81 164 TRP A N 1
ATOM 1279 C CA . TRP A 1 164 ? -15.492 -15.281 -7.508 1 91.81 164 TRP A CA 1
ATOM 1280 C C . TRP A 1 164 ? -16.016 -16.688 -7.191 1 91.81 164 TRP A C 1
ATOM 1282 O O . TRP A 1 164 ? -17.047 -17.094 -7.723 1 91.81 164 TRP A O 1
ATOM 1292 N N . HIS A 1 165 ? -15.336 -17.453 -6.414 1 91.94 165 HIS A N 1
ATOM 1293 C CA . HIS A 1 165 ? -15.641 -18.828 -5.996 1 91.94 165 HIS A CA 1
ATOM 1294 C C . HIS A 1 165 ? -15.172 -19.078 -4.566 1 91.94 165 HIS A C 1
ATOM 1296 O O . HIS A 1 165 ? -13.977 -18.984 -4.277 1 91.94 165 HIS A O 1
ATOM 1302 N N . LYS A 1 166 ? -16.156 -19.469 -3.604 1 93.44 166 LYS A N 1
ATOM 1303 C CA . LYS A 1 166 ? -15.82 -19.688 -2.199 1 93.44 166 LYS A CA 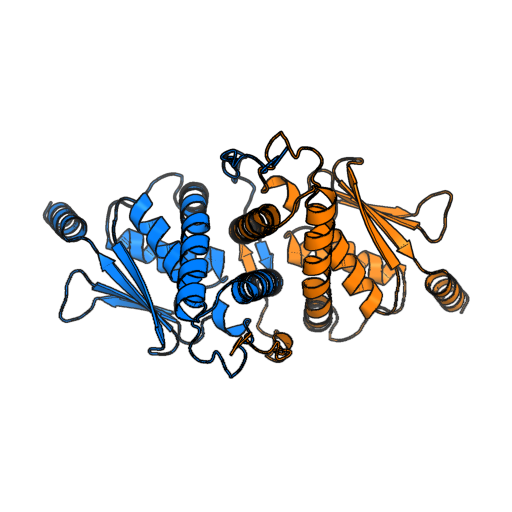1
ATOM 1304 C C . LYS A 1 166 ? -15.117 -18.469 -1.603 1 93.44 166 LYS A C 1
ATOM 1306 O O . LYS A 1 166 ? -14.086 -18.609 -0.949 1 93.44 166 LYS A O 1
ATOM 1311 N N . GLY A 1 167 ? -15.75 -17.344 -1.865 1 91.5 167 GLY A N 1
ATOM 1312 C CA . GLY A 1 167 ? -15.062 -16.094 -1.614 1 91.5 167 GLY A CA 1
ATOM 1313 C C . GLY A 1 167 ? -14.242 -15.609 -2.799 1 91.5 167 GLY A C 1
ATOM 1314 O O . GLY A 1 167 ? -14.797 -15.156 -3.803 1 91.5 167 GLY A O 1
ATOM 1315 N N . THR A 1 168 ? -12.992 -15.836 -2.723 1 94 168 THR A N 1
ATOM 1316 C CA . THR A 1 168 ? -12.125 -15.602 -3.869 1 94 168 THR A CA 1
ATOM 1317 C C . THR A 1 168 ? -11.141 -16.75 -4.047 1 94 168 THR A C 1
ATOM 1319 O O . THR A 1 168 ? -10.57 -17.25 -3.072 1 94 168 THR A O 1
ATOM 1322 N N . THR A 1 169 ? -11.078 -17.188 -5.242 1 96.75 169 THR A N 1
ATOM 1323 C CA . THR A 1 169 ? -10.164 -18.266 -5.582 1 96.75 169 THR A CA 1
ATOM 1324 C C . THR A 1 169 ? -9.195 -17.828 -6.676 1 96.75 169 THR A C 1
ATOM 1326 O O . THR A 1 169 ? -9.617 -17.344 -7.73 1 96.75 169 THR A O 1
ATOM 1329 N N . LEU A 1 170 ? -7.938 -17.953 -6.422 1 98 170 LEU A N 1
ATOM 1330 C CA . LEU A 1 170 ? -6.938 -17.844 -7.48 1 98 170 LEU A CA 1
ATOM 1331 C C . LEU A 1 170 ? -6.711 -19.203 -8.141 1 98 170 LEU A C 1
ATOM 1333 O O . LEU A 1 170 ? -6.41 -20.188 -7.469 1 98 170 LEU A O 1
ATOM 1337 N N . MET A 1 171 ? -6.926 -19.219 -9.406 1 98.5 171 MET A N 1
ATOM 1338 C CA . MET A 1 171 ? -6.637 -20.422 -10.188 1 98.5 171 MET A CA 1
ATOM 1339 C C . MET A 1 171 ? -5.254 -20.344 -10.82 1 98.5 171 MET A C 1
ATOM 1341 O O . MET A 1 171 ? -4.949 -19.375 -11.539 1 98.5 171 MET A O 1
ATOM 1345 N N . ILE A 1 172 ? -4.434 -21.312 -10.539 1 98.81 172 ILE A N 1
ATOM 1346 C CA . ILE A 1 172 ? -3.07 -21.391 -11.047 1 98.81 172 ILE A CA 1
ATOM 1347 C C . ILE A 1 172 ? -2.953 -22.547 -12.039 1 98.81 172 ILE A C 1
ATOM 1349 O O . ILE A 1 172 ? -3.154 -23.719 -11.672 1 98.81 172 ILE A O 1
ATOM 1353 N N . LYS A 1 173 ? -2.686 -22.266 -13.219 1 98.69 173 LYS A N 1
ATOM 1354 C CA . LYS A 1 173 ? -2.457 -23.281 -14.242 1 98.69 173 LYS A CA 1
ATOM 1355 C C . LYS A 1 173 ? -1.003 -23.281 -14.703 1 98.69 173 LYS A C 1
ATOM 1357 O O . LYS A 1 173 ? -0.564 -22.344 -15.383 1 98.69 173 LYS A O 1
ATOM 1362 N N . PHE A 1 174 ? -0.272 -24.375 -14.43 1 98.62 174 PHE A N 1
ATOM 1363 C CA . PHE A 1 174 ? 1.157 -24.453 -14.703 1 98.62 174 PHE A CA 1
ATOM 1364 C C . PHE A 1 174 ? 1.405 -24.938 -16.125 1 98.62 174 PHE A C 1
ATOM 1366 O O . PHE A 1 174 ? 0.609 -25.703 -16.672 1 98.62 174 PHE A O 1
ATOM 1373 N N . ASN A 1 175 ? 2.549 -24.438 -16.609 1 98 175 ASN A N 1
ATOM 1374 C CA . ASN A 1 175 ? 3.064 -25.062 -17.812 1 98 175 ASN A CA 1
ATOM 1375 C C . ASN A 1 175 ? 3.357 -26.547 -17.594 1 98 175 ASN A C 1
ATOM 1377 O O . ASN A 1 175 ? 3.826 -26.938 -16.531 1 98 175 ASN A O 1
ATOM 1381 N N . GLU A 1 176 ? 3.213 -27.328 -18.641 1 96.62 176 GLU A N 1
ATOM 1382 C CA . GLU A 1 176 ? 3.445 -28.781 -18.578 1 96.62 176 GLU A CA 1
ATOM 1383 C C . GLU A 1 176 ? 4.875 -29.078 -18.141 1 96.62 176 GLU A C 1
ATOM 1385 O O . GLU A 1 176 ? 5.121 -30.062 -17.438 1 96.62 176 GLU A O 1
ATOM 1390 N N . SER A 1 177 ? 5.738 -28.266 -18.562 1 96.38 177 SER A N 1
ATOM 1391 C CA . SER A 1 177 ? 7.148 -28.484 -18.25 1 96.38 177 SER A CA 1
ATOM 1392 C C . SER A 1 177 ? 7.402 -28.422 -16.75 1 96.38 177 SER A C 1
ATOM 1394 O O . SER A 1 177 ? 8.305 -29.094 -16.234 1 96.38 177 SER A O 1
ATOM 1396 N N . VAL A 1 178 ? 6.633 -27.609 -16 1 97.19 178 VAL A N 1
ATOM 1397 C CA . VAL A 1 178 ? 6.793 -27.469 -14.562 1 97.19 178 VAL A CA 1
ATOM 1398 C C . VAL A 1 178 ? 6.402 -28.781 -13.875 1 97.19 178 VAL A C 1
ATOM 1400 O O . VAL A 1 178 ? 7.113 -29.266 -12.984 1 97.19 178 VAL A O 1
ATOM 1403 N N . ILE A 1 179 ? 5.32 -29.375 -14.328 1 95.94 179 ILE A N 1
ATOM 1404 C CA . ILE A 1 179 ? 4.816 -30.609 -13.742 1 95.94 179 ILE A CA 1
ATOM 1405 C C . ILE A 1 179 ? 5.781 -31.75 -14.047 1 95.94 179 ILE A C 1
ATOM 1407 O O . ILE A 1 179 ? 6.078 -32.562 -13.172 1 95.94 179 ILE A O 1
ATOM 1411 N N . ALA A 1 180 ? 6.211 -31.797 -15.266 1 95.06 180 ALA A N 1
ATOM 1412 C CA . ALA A 1 180 ? 7.152 -32.844 -15.68 1 95.06 180 ALA A CA 1
ATOM 1413 C C . ALA A 1 180 ? 8.422 -32.781 -14.836 1 95.06 180 ALA A C 1
ATOM 1415 O O . ALA A 1 180 ? 8.914 -33.812 -14.383 1 95.06 180 ALA A O 1
ATOM 1416 N N . ARG A 1 181 ? 8.945 -31.594 -14.695 1 94.31 181 ARG A N 1
ATOM 1417 C CA . ARG A 1 181 ? 10.156 -31.422 -13.898 1 94.31 181 ARG A CA 1
ATOM 1418 C C . ARG A 1 181 ? 9.922 -31.844 -12.453 1 94.31 181 ARG A C 1
ATOM 1420 O O . ARG A 1 181 ? 10.789 -32.469 -11.836 1 94.31 181 ARG A O 1
ATOM 1427 N N . ASP A 1 182 ? 8.891 -31.469 -11.914 1 93.62 182 ASP A N 1
ATOM 1428 C CA . ASP A 1 182 ? 8.578 -31.781 -10.523 1 93.62 182 ASP A CA 1
ATOM 1429 C C . ASP A 1 182 ? 8.477 -33.281 -10.32 1 93.62 182 ASP A C 1
ATOM 1431 O O . ASP A 1 182 ? 8.945 -33.812 -9.305 1 93.62 182 ASP A O 1
ATOM 1435 N N . LYS A 1 183 ? 7.82 -33.969 -11.273 1 91.31 183 LYS A N 1
ATOM 1436 C CA . LYS A 1 183 ? 7.695 -35.438 -11.211 1 91.31 183 LYS A CA 1
ATOM 1437 C C . LYS A 1 183 ? 9.062 -36.125 -11.305 1 91.31 183 LYS A C 1
ATOM 1439 O O . LYS A 1 183 ? 9.305 -37.125 -10.641 1 91.31 183 LYS A O 1
ATOM 1444 N N . ALA A 1 184 ? 9.875 -35.5 -12.039 1 90.94 184 ALA A N 1
ATOM 1445 C CA . ALA A 1 184 ? 11.219 -36.062 -12.211 1 90.94 184 ALA A CA 1
ATOM 1446 C C . ALA A 1 184 ? 12.039 -35.906 -10.938 1 90.94 184 ALA A C 1
ATOM 1448 O O . ALA A 1 184 ? 12.852 -36.781 -10.609 1 90.94 184 ALA A O 1
ATOM 1449 N N . LEU A 1 185 ? 11.914 -34.812 -10.305 1 86.75 185 LEU A N 1
ATOM 1450 C CA . LEU A 1 185 ? 12.625 -34.562 -9.062 1 86.75 185 LEU A CA 1
ATOM 1451 C C . LEU A 1 185 ? 12.117 -35.469 -7.945 1 86.75 185 LEU A C 1
ATOM 1453 O O . LEU A 1 185 ? 12.891 -35.875 -7.074 1 86.75 185 LEU A O 1
ATOM 1457 N N . ASP A 1 186 ? 10.852 -35.781 -7.93 1 80.38 186 ASP A N 1
ATOM 1458 C CA . ASP A 1 186 ? 10.281 -36.656 -6.91 1 80.38 186 ASP A CA 1
ATOM 1459 C C . ASP A 1 186 ? 10.688 -38.094 -7.141 1 80.38 186 ASP A C 1
ATOM 1461 O O . ASP A 1 186 ? 10.75 -38.906 -6.199 1 80.38 186 ASP A O 1
ATOM 1465 N N . GLY A 1 187 ? 10.773 -38.5 -8.336 1 68.81 187 GLY A N 1
ATOM 1466 C CA . GLY A 1 187 ? 11.195 -39.844 -8.664 1 68.81 187 GLY A CA 1
ATOM 1467 C C . GLY A 1 187 ? 12.648 -40.125 -8.344 1 68.81 187 GLY A C 1
ATOM 1468 O O . GLY A 1 187 ? 13.102 -41.25 -8.375 1 68.81 187 GLY A O 1
ATOM 1469 N N . ARG A 1 188 ? 13.383 -39.094 -8.008 1 54.94 188 ARG A N 1
ATOM 1470 C CA . ARG A 1 188 ? 14.75 -39.375 -7.578 1 54.94 188 ARG A CA 1
ATOM 1471 C C . ARG A 1 188 ? 14.844 -39.406 -6.059 1 54.94 188 ARG A C 1
ATOM 1473 O O . ARG A 1 188 ? 14.094 -38.75 -5.355 1 54.94 188 ARG A O 1
ATOM 1480 N N . MET B 1 1 ? -22.188 7.535 -27.125 1 21.42 1 MET B N 1
ATOM 1481 C CA . MET B 1 1 ? -22.766 7.562 -25.781 1 21.42 1 MET B CA 1
ATOM 1482 C C . MET B 1 1 ? -21.719 7.23 -24.734 1 21.42 1 MET B C 1
ATOM 1484 O O . MET B 1 1 ? -21.109 6.16 -24.781 1 21.42 1 MET B O 1
ATOM 1488 N N . ASP B 1 2 ? -20.969 8.227 -24.25 1 27.69 2 ASP B N 1
ATOM 1489 C CA . ASP B 1 2 ? -19.719 8.312 -23.5 1 27.69 2 ASP B CA 1
ATOM 1490 C C . ASP B 1 2 ? -19.875 7.684 -22.109 1 27.69 2 ASP B C 1
ATOM 1492 O O . ASP B 1 2 ? -20.547 8.242 -21.25 1 27.69 2 ASP B O 1
ATOM 1496 N N . THR B 1 3 ? -20.203 6.461 -22.016 1 31.19 3 THR B N 1
ATOM 1497 C CA . THR B 1 3 ? -20.609 5.832 -20.766 1 31.19 3 THR B CA 1
ATOM 1498 C C . THR B 1 3 ? -19.469 5.902 -19.75 1 31.19 3 THR B C 1
ATOM 1500 O O . THR B 1 3 ? -18.594 5.035 -19.719 1 31.19 3 THR B O 1
ATOM 1503 N N . ARG B 1 4 ? -19.062 7.152 -19.516 1 31.31 4 ARG B N 1
ATOM 1504 C CA . ARG B 1 4 ? -18.156 7.438 -18.406 1 31.31 4 ARG B CA 1
ATOM 1505 C C . ARG B 1 4 ? -18.641 6.809 -17.109 1 31.31 4 ARG B C 1
ATOM 1507 O O . ARG B 1 4 ? -19.844 6.824 -16.828 1 31.31 4 ARG B O 1
ATOM 1514 N N . PHE B 1 5 ? -17.906 5.781 -16.703 1 36.69 5 PHE B N 1
ATOM 1515 C CA . PHE B 1 5 ? -18.219 5.195 -15.398 1 36.69 5 PHE B CA 1
ATOM 1516 C C . PHE B 1 5 ? -18.625 6.273 -14.406 1 36.69 5 PHE B C 1
ATOM 1518 O O . PHE B 1 5 ? -17.969 7.316 -14.305 1 36.69 5 PHE B O 1
ATOM 1525 N N . THR B 1 6 ? -19.859 6.574 -14.219 1 37.34 6 THR B N 1
ATOM 1526 C CA . THR B 1 6 ? -20.391 7.523 -13.242 1 37.34 6 THR B CA 1
ATOM 1527 C C . THR B 1 6 ? -19.703 7.34 -11.891 1 37.34 6 THR B C 1
ATOM 1529 O O . THR B 1 6 ? -19.531 6.211 -11.43 1 37.34 6 THR B O 1
ATOM 1532 N N . ARG B 1 7 ? -19.031 8.328 -11.445 1 35.03 7 ARG B N 1
ATOM 1533 C CA . ARG B 1 7 ? -18.266 8.555 -10.219 1 35.03 7 ARG B CA 1
ATOM 1534 C C . ARG B 1 7 ? -19.125 8.266 -8.984 1 35.03 7 ARG B C 1
ATOM 1536 O O . ARG B 1 7 ? -19.844 9.141 -8.508 1 35.03 7 ARG B O 1
ATOM 1543 N N . GLY B 1 8 ? -19.891 7.195 -8.945 1 34.16 8 GLY B N 1
ATOM 1544 C CA . GLY B 1 8 ? -20.516 7.078 -7.645 1 34.16 8 GLY B CA 1
ATOM 1545 C C . GLY B 1 8 ? -19.516 7.059 -6.496 1 34.16 8 GLY B C 1
ATOM 1546 O O . GLY B 1 8 ? -18.391 6.594 -6.66 1 34.16 8 GLY B O 1
ATOM 1547 N N . LYS B 1 9 ? -19.625 7.977 -5.539 1 34.41 9 LYS B N 1
ATOM 1548 C CA . LYS B 1 9 ? -18.906 8.102 -4.277 1 34.41 9 LYS B CA 1
ATOM 1549 C C . LYS B 1 9 ? -18.719 6.738 -3.617 1 34.41 9 LYS B C 1
ATOM 1551 O O . LYS B 1 9 ? -19.672 6.137 -3.133 1 34.41 9 LYS B O 1
ATOM 1556 N N . SER B 1 10 ? -18.203 5.801 -4.059 1 37.12 10 SER B N 1
ATOM 1557 C CA . SER B 1 10 ? -18.047 4.496 -3.422 1 37.12 10 SER B CA 1
ATOM 1558 C C . SER B 1 10 ? -17.391 4.621 -2.047 1 37.12 10 SER B C 1
ATOM 1560 O O . SER B 1 10 ? -16.375 5.293 -1.898 1 37.12 10 SER B O 1
ATOM 1562 N N . SER B 1 11 ? -18.266 4.605 -0.956 1 38.38 11 SER B N 1
ATOM 1563 C CA . SER B 1 11 ? -17.938 4.613 0.463 1 38.38 11 SER B CA 1
ATOM 1564 C C . SER B 1 11 ? -16.875 3.557 0.783 1 38.38 11 SER B C 1
ATOM 1566 O O . SER B 1 11 ? -17.203 2.385 0.975 1 38.38 11 SER B O 1
ATOM 1568 N N . ILE B 1 12 ? -15.969 3.551 0.161 1 42.12 12 ILE B N 1
ATOM 1569 C CA . ILE B 1 12 ? -14.883 2.627 0.479 1 42.12 12 ILE B CA 1
ATOM 1570 C C . ILE B 1 12 ? -14.859 2.352 1.981 1 42.12 12 ILE B C 1
ATOM 1572 O O . ILE B 1 12 ? -14.586 1.229 2.41 1 42.12 12 ILE B O 1
ATOM 1576 N N . LEU B 1 13 ? -15.203 3.492 2.807 1 40.19 13 LEU B N 1
ATOM 1577 C CA . LEU B 1 13 ? -14.961 3.502 4.246 1 40.19 13 LEU B CA 1
ATOM 1578 C C . LEU B 1 13 ? -16.109 2.826 4.992 1 40.19 13 LEU B C 1
ATOM 1580 O O . LEU B 1 13 ? -16.125 2.812 6.227 1 40.19 13 LEU B O 1
ATOM 1584 N N . GLU B 1 14 ? -17.078 2.459 4.281 1 39.81 14 GLU B N 1
ATOM 1585 C CA . GLU B 1 14 ? -18.172 2.078 5.176 1 39.81 14 GLU B CA 1
ATOM 1586 C C . GLU B 1 14 ? -17.922 0.699 5.785 1 39.81 14 GLU B C 1
ATOM 1588 O O . GLU B 1 14 ? -18.672 0.267 6.672 1 39.81 14 GLU B O 1
ATOM 1593 N N . ARG B 1 15 ? -17.094 -0.081 5.16 1 43.62 15 ARG B N 1
ATOM 1594 C CA . ARG B 1 15 ? -17.016 -1.352 5.871 1 43.62 15 ARG B CA 1
ATOM 1595 C C . ARG B 1 15 ? -15.953 -1.305 6.965 1 43.62 15 ARG B C 1
ATOM 1597 O O . ARG B 1 15 ? -14.992 -0.546 6.867 1 43.62 15 ARG B O 1
ATOM 1604 N N . PRO B 1 16 ? -16.234 -2.082 8.133 1 44.53 16 PRO B N 1
ATOM 1605 C CA . PRO B 1 16 ? -15.57 -1.921 9.43 1 44.53 16 PRO B CA 1
ATOM 1606 C C . PRO B 1 16 ? -14.062 -2.148 9.352 1 44.53 16 PRO B C 1
ATOM 1608 O O . PRO B 1 16 ? -13.617 -3.213 8.914 1 44.53 16 PRO B O 1
ATOM 1611 N N . LEU B 1 17 ? -13.383 -1.224 9.07 1 50.69 17 LEU B N 1
ATOM 1612 C CA . LEU B 1 17 ? -11.938 -1.115 9.266 1 50.69 17 LEU B CA 1
ATOM 1613 C C . LEU B 1 17 ? -11.523 -1.674 10.617 1 50.69 17 LEU B C 1
ATOM 1615 O O . LEU B 1 17 ? -10.367 -1.54 11.031 1 50.69 17 LEU B O 1
ATOM 1619 N N . THR B 1 18 ? -12.516 -2.182 11.359 1 45.25 18 THR B N 1
ATOM 1620 C CA . THR B 1 18 ? -12.234 -2.543 12.75 1 45.25 18 THR B CA 1
ATOM 1621 C C . THR B 1 18 ? -11.555 -3.906 12.828 1 45.25 18 THR B C 1
ATOM 1623 O O . THR B 1 18 ? -11.672 -4.609 13.836 1 45.25 18 THR B O 1
ATOM 1626 N N . ARG B 1 19 ? -11.117 -4.367 11.719 1 54.03 19 ARG B N 1
ATOM 1627 C CA . ARG B 1 19 ? -10.547 -5.672 12.023 1 54.03 19 ARG B CA 1
ATOM 1628 C C . ARG B 1 19 ? -9.227 -5.527 12.781 1 54.03 19 ARG B C 1
ATOM 1630 O O . ARG B 1 19 ? -8.555 -4.5 12.672 1 54.03 19 ARG B O 1
ATOM 1637 N N . PRO B 1 20 ? -8.969 -6.574 13.688 1 53.59 20 PRO B N 1
ATOM 1638 C CA . PRO B 1 20 ? -7.762 -6.594 14.523 1 53.59 20 PRO B CA 1
ATOM 1639 C C . PRO B 1 20 ? -6.516 -6.145 13.766 1 53.59 20 PRO B C 1
ATOM 1641 O O . PRO B 1 20 ? -6.488 -6.176 12.531 1 53.59 20 PRO B O 1
ATOM 1644 N N . LYS B 1 21 ? -5.609 -5.641 14.523 1 60.91 21 LYS B N 1
ATOM 1645 C CA . LYS B 1 21 ? -4.324 -5.102 14.078 1 60.91 21 LYS B CA 1
ATOM 1646 C C . LYS B 1 21 ? -3.559 -6.121 13.242 1 60.91 21 LYS B C 1
ATOM 1648 O O . LYS B 1 21 ? -3.078 -7.129 13.766 1 60.91 21 LYS B O 1
ATOM 1653 N N . THR B 1 22 ? -3.951 -6.258 12.039 1 71 22 THR B N 1
ATOM 1654 C CA . THR B 1 22 ? -3.109 -7.062 11.156 1 71 22 THR B CA 1
ATOM 1655 C C . THR B 1 22 ? -2.039 -6.199 10.492 1 71 22 THR B C 1
ATOM 1657 O O . THR B 1 22 ? -2.289 -5.039 10.164 1 71 22 THR B O 1
ATOM 1660 N N . GLU B 1 23 ? -0.8 -6.766 10.609 1 81.38 23 GLU B N 1
ATOM 1661 C CA . GLU B 1 23 ? 0.342 -6.031 10.07 1 81.38 23 GLU B CA 1
ATOM 1662 C C . GLU B 1 23 ? 0.842 -6.656 8.773 1 81.38 23 GLU B C 1
ATOM 1664 O O . GLU B 1 23 ? 0.763 -7.871 8.594 1 81.38 23 GLU B O 1
ATOM 1669 N N . VAL B 1 24 ? 1.112 -5.77 7.812 1 85.75 24 VAL B N 1
ATOM 1670 C CA . VAL B 1 24 ? 1.689 -6.199 6.543 1 85.75 24 VAL B CA 1
ATOM 1671 C C . VAL B 1 24 ? 3.141 -5.734 6.449 1 85.75 24 VAL B C 1
ATOM 1673 O O . VAL B 1 24 ? 3.564 -4.848 7.199 1 85.75 24 VAL B O 1
ATOM 1676 N N . SER B 1 25 ? 3.828 -6.332 5.527 1 86.06 25 SER B N 1
ATOM 1677 C CA . SER B 1 25 ? 5.238 -5.984 5.383 1 86.06 25 SER B CA 1
ATOM 1678 C C . SER B 1 25 ? 5.402 -4.582 4.809 1 86.06 25 SER B C 1
ATOM 1680 O O . SER B 1 25 ? 4.641 -4.172 3.93 1 86.06 25 SER B O 1
ATOM 1682 N N . VAL B 1 26 ? 6.402 -3.938 5.277 1 84.19 26 VAL B N 1
ATOM 1683 C CA . VAL B 1 26 ? 6.75 -2.611 4.773 1 84.19 26 VAL B CA 1
ATOM 1684 C C . VAL B 1 26 ? 7.172 -2.711 3.309 1 84.19 26 VAL B C 1
ATOM 1686 O O . VAL B 1 26 ? 6.906 -1.804 2.516 1 84.19 26 VAL B O 1
ATOM 1689 N N . SER B 1 27 ? 7.82 -3.793 2.961 1 84.88 27 SER B N 1
ATOM 1690 C CA . SER B 1 27 ? 8.289 -3.982 1.592 1 84.88 27 SER B CA 1
ATOM 1691 C C . SER B 1 27 ? 7.121 -4.023 0.611 1 84.88 27 SER B C 1
ATOM 1693 O O . SER B 1 27 ? 7.168 -3.385 -0.444 1 84.88 27 SER B O 1
ATOM 1695 N N . ALA B 1 28 ? 6.062 -4.762 0.989 1 86.5 28 ALA B N 1
ATOM 1696 C CA . ALA B 1 28 ? 4.883 -4.832 0.133 1 86.5 28 ALA B CA 1
ATOM 1697 C C . ALA B 1 28 ? 4.238 -3.459 -0.032 1 86.5 28 ALA B C 1
ATOM 1699 O O . ALA B 1 28 ? 3.83 -3.088 -1.135 1 86.5 28 ALA B O 1
ATOM 1700 N N . PHE B 1 29 ? 4.184 -2.75 1.029 1 87.88 29 PHE B N 1
ATOM 1701 C CA . PHE B 1 29 ? 3.637 -1.399 0.997 1 87.88 29 PHE B CA 1
ATOM 1702 C C . PHE B 1 29 ? 4.465 -0.502 0.085 1 87.88 29 PHE B C 1
ATOM 1704 O O . PHE B 1 29 ? 3.916 0.224 -0.747 1 87.88 29 PHE B O 1
ATOM 1711 N N . ALA B 1 30 ? 5.699 -0.572 0.278 1 87.62 30 ALA B N 1
ATOM 1712 C CA . ALA B 1 30 ? 6.617 0.251 -0.504 1 87.62 30 ALA B CA 1
ATOM 1713 C C . ALA B 1 30 ? 6.508 -0.068 -1.992 1 87.62 30 ALA B C 1
ATOM 1715 O O . ALA B 1 30 ? 6.535 0.835 -2.832 1 87.62 30 ALA B O 1
ATOM 1716 N N . LEU B 1 31 ? 6.43 -1.255 -2.352 1 87.56 31 LEU B N 1
ATOM 1717 C CA . LEU B 1 31 ? 6.336 -1.68 -3.744 1 87.56 31 LEU B CA 1
ATOM 1718 C C . LEU B 1 31 ? 5.027 -1.211 -4.371 1 87.56 31 LEU B C 1
ATOM 1720 O O . LEU B 1 31 ? 5.012 -0.756 -5.516 1 87.56 31 LEU B O 1
ATOM 1724 N N . LEU B 1 32 ? 3.951 -1.338 -3.596 1 88.75 32 LEU B N 1
ATOM 1725 C CA . LEU B 1 32 ? 2.67 -0.83 -4.078 1 88.75 32 LEU B CA 1
ATOM 1726 C C . LEU B 1 32 ? 2.732 0.678 -4.297 1 88.75 32 LEU B C 1
ATOM 1728 O O . LEU B 1 32 ? 2.227 1.185 -5.301 1 88.75 32 LEU B O 1
ATOM 1732 N N . PHE B 1 33 ? 3.262 1.357 -3.393 1 90.38 33 PHE B N 1
ATOM 1733 C CA . PHE B 1 33 ? 3.398 2.805 -3.508 1 90.38 33 PHE B CA 1
ATOM 1734 C C . PHE B 1 33 ? 4.223 3.176 -4.734 1 90.38 33 PHE B C 1
ATOM 1736 O O . PHE B 1 33 ? 3.877 4.109 -5.461 1 90.38 33 PHE B O 1
ATOM 1743 N N . SER B 1 34 ? 5.293 2.5 -4.914 1 88.38 34 SER B N 1
ATOM 1744 C CA . SER B 1 34 ? 6.133 2.736 -6.082 1 88.38 34 SER B CA 1
ATOM 1745 C C . SER B 1 34 ? 5.34 2.584 -7.375 1 88.38 34 SER B C 1
ATOM 1747 O O . SER B 1 34 ? 5.508 3.369 -8.312 1 88.38 34 SER B O 1
ATOM 1749 N N . GLU B 1 35 ? 4.508 1.577 -7.457 1 88.19 35 GLU B N 1
ATOM 1750 C CA . GLU B 1 35 ? 3.66 1.381 -8.633 1 88.19 35 GLU B CA 1
ATOM 1751 C C . GLU B 1 35 ? 2.701 2.553 -8.82 1 88.19 35 GLU B C 1
ATOM 1753 O O . GLU B 1 35 ? 2.463 2.988 -9.953 1 88.19 35 GLU B O 1
ATOM 1758 N N . MET B 1 36 ? 2.156 2.979 -7.723 1 88.62 36 MET B N 1
ATOM 1759 C CA . MET B 1 36 ? 1.24 4.113 -7.773 1 88.62 36 MET B CA 1
ATOM 1760 C C . MET B 1 36 ? 1.95 5.363 -8.289 1 88.62 36 MET B C 1
ATOM 1762 O O . MET B 1 36 ? 1.415 6.082 -9.133 1 88.62 36 MET B O 1
ATOM 1766 N N . VAL B 1 37 ? 3.145 5.609 -7.816 1 88.81 37 VAL B N 1
ATOM 1767 C CA . VAL B 1 37 ? 3.93 6.762 -8.242 1 88.81 37 VAL B CA 1
ATOM 1768 C C . VAL B 1 37 ? 4.227 6.664 -9.734 1 88.81 37 VAL B C 1
ATOM 1770 O O . VAL B 1 37 ? 4.09 7.648 -10.469 1 88.81 37 VAL B O 1
ATOM 1773 N N . GLN B 1 38 ? 4.645 5.477 -10.148 1 85.88 38 GLN B N 1
ATOM 1774 C CA . GLN B 1 38 ? 4.953 5.266 -11.555 1 85.88 38 GLN B CA 1
ATOM 1775 C C . GLN B 1 38 ? 3.729 5.512 -12.43 1 85.88 38 GLN B C 1
ATOM 1777 O O . GLN B 1 38 ? 3.834 6.113 -13.5 1 85.88 38 GLN B O 1
ATOM 1782 N N . TYR B 1 39 ? 2.672 5.043 -11.969 1 83.88 39 TYR B N 1
ATOM 1783 C CA . TYR B 1 39 ? 1.44 5.238 -12.727 1 83.88 39 TYR B CA 1
ATOM 1784 C C . TYR B 1 39 ? 1.09 6.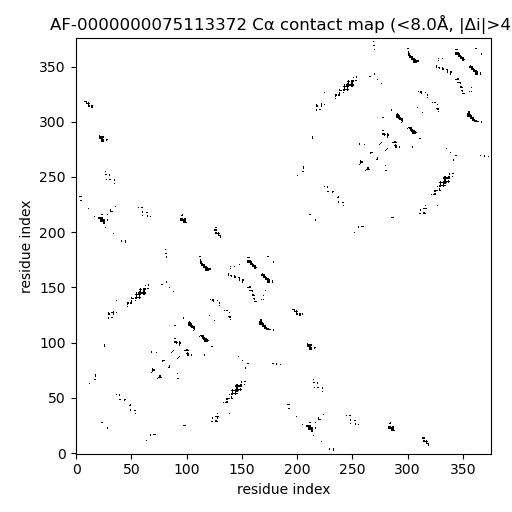715 -12.836 1 83.88 39 TYR B C 1
ATOM 1786 O O . TYR B 1 39 ? 0.737 7.203 -13.906 1 83.88 39 TYR B O 1
ATOM 1794 N N . CYS B 1 40 ? 1.154 7.445 -11.703 1 87 40 CYS B N 1
ATOM 1795 C CA . CYS B 1 40 ? 0.875 8.875 -11.695 1 87 40 CYS B CA 1
ATOM 1796 C C . CYS B 1 40 ? 1.852 9.625 -12.594 1 87 40 CYS B C 1
ATOM 1798 O O . CYS B 1 40 ? 1.47 10.586 -13.273 1 87 40 CYS B O 1
ATOM 1800 N N . GLN B 1 41 ? 3.012 9.125 -12.492 1 84.88 41 GLN B N 1
ATOM 1801 C CA . GLN B 1 41 ? 4.062 9.766 -13.273 1 84.88 41 GLN B CA 1
ATOM 1802 C C . GLN B 1 41 ? 3.77 9.68 -14.766 1 84.88 41 GLN B C 1
ATOM 1804 O O . GLN B 1 41 ? 4.086 10.594 -15.523 1 84.88 41 GLN B O 1
ATOM 1809 N N . SER B 1 42 ? 3.203 8.641 -15.227 1 83.88 42 SER B N 1
ATOM 1810 C CA . SER B 1 42 ? 2.936 8.438 -16.641 1 83.88 42 SER B CA 1
ATOM 1811 C C . SER B 1 42 ? 1.812 9.344 -17.141 1 83.88 42 SER B 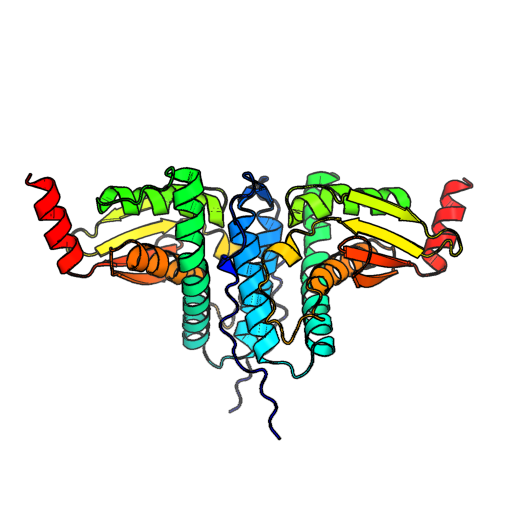C 1
ATOM 1813 O O . SER B 1 42 ? 1.569 9.445 -18.344 1 83.88 42 SER B O 1
ATOM 1815 N N . ARG B 1 43 ? 1.219 10.188 -16.266 1 83.31 43 ARG B N 1
ATOM 1816 C CA . ARG B 1 43 ? 0.021 10.938 -16.625 1 83.31 43 ARG B CA 1
ATOM 1817 C C . ARG B 1 43 ? 0.213 12.43 -16.375 1 83.31 43 ARG B C 1
ATOM 1819 O O . ARG B 1 43 ? -0.741 13.203 -16.453 1 83.31 43 ARG B O 1
ATOM 1826 N N . VAL B 1 44 ? 1.31 12.719 -15.984 1 85.25 44 VAL B N 1
ATOM 1827 C CA . VAL B 1 44 ? 1.558 14.125 -15.688 1 85.25 44 VAL B CA 1
ATOM 1828 C C . VAL B 1 44 ? 2.732 14.633 -16.531 1 85.25 44 VAL B C 1
ATOM 1830 O O . VAL B 1 44 ? 3.498 13.836 -17.078 1 85.25 44 VAL B O 1
ATOM 1833 N N . TYR B 1 45 ? 2.873 16 -16.562 1 85.06 45 TYR B N 1
ATOM 1834 C CA . TYR B 1 45 ? 3.865 16.594 -17.453 1 85.06 45 TYR B CA 1
ATOM 1835 C C . TYR B 1 45 ? 4.977 17.266 -16.656 1 85.06 45 TYR B C 1
ATOM 1837 O O . TYR B 1 45 ? 5.961 17.734 -17.234 1 85.06 45 TYR B O 1
ATOM 1845 N N . SER B 1 46 ? 4.805 17.344 -15.375 1 87.69 46 SER B N 1
ATOM 1846 C CA . SER B 1 46 ? 5.828 18 -14.57 1 87.69 46 SER B CA 1
ATOM 1847 C C . SER B 1 46 ? 5.934 17.359 -13.188 1 87.69 46 SER B C 1
ATOM 1849 O O . SER B 1 46 ? 4.996 16.703 -12.727 1 87.69 46 SER B O 1
ATOM 1851 N N . VAL B 1 47 ? 7.074 17.609 -12.609 1 87.75 47 VAL B N 1
ATOM 1852 C CA . VAL B 1 47 ? 7.332 17.109 -11.266 1 87.75 47 VAL B CA 1
ATOM 1853 C C . VAL B 1 47 ? 6.348 17.734 -10.281 1 87.75 47 VAL B C 1
ATOM 1855 O O . VAL B 1 47 ? 5.836 17.062 -9.391 1 87.75 47 VAL B O 1
ATOM 1858 N N . SER B 1 48 ? 6.098 19.016 -10.469 1 90.06 48 SER B N 1
ATOM 1859 C CA . SER B 1 48 ? 5.172 19.719 -9.594 1 90.06 48 SER B CA 1
ATOM 1860 C C . SER B 1 48 ? 3.771 19.125 -9.672 1 90.06 48 SER B C 1
ATOM 1862 O O . SER B 1 48 ? 3.098 18.969 -8.648 1 90.06 48 SER B O 1
ATOM 1864 N N . GLU B 1 49 ? 3.354 18.797 -10.812 1 91.94 49 GLU B N 1
ATOM 1865 C CA . GLU B 1 49 ? 2.051 18.172 -11 1 91.94 49 GLU B CA 1
ATOM 1866 C C . GLU B 1 49 ? 2.01 16.781 -10.359 1 91.94 49 GLU B C 1
ATOM 1868 O O . GLU B 1 49 ? 0.995 16.391 -9.781 1 91.94 49 GLU B O 1
ATOM 1873 N N . LEU B 1 50 ? 3.074 16.078 -10.484 1 90.31 50 LEU B N 1
ATOM 1874 C CA . LEU B 1 50 ? 3.156 14.766 -9.867 1 90.31 50 LEU B CA 1
ATOM 1875 C C . LEU B 1 50 ? 3.049 14.867 -8.352 1 90.31 50 LEU B C 1
ATOM 1877 O O . LEU B 1 50 ? 2.291 14.125 -7.723 1 90.31 50 LEU B O 1
ATOM 1881 N N . GLN B 1 51 ? 3.787 15.82 -7.82 1 92 51 GLN B N 1
ATOM 1882 C CA . GLN B 1 51 ? 3.752 16.016 -6.371 1 92 51 GLN B CA 1
ATOM 1883 C C . GLN B 1 51 ? 2.35 16.391 -5.902 1 92 51 GLN B C 1
ATOM 1885 O O . GLN B 1 51 ? 1.895 15.93 -4.855 1 92 51 GLN B O 1
ATOM 1890 N N . THR B 1 52 ? 1.674 17.188 -6.676 1 94.31 52 THR B N 1
ATOM 1891 C CA . THR B 1 52 ? 0.313 17.594 -6.336 1 94.31 52 THR B CA 1
ATOM 1892 C C . THR B 1 52 ? -0.63 16.391 -6.371 1 94.31 52 THR B C 1
ATOM 1894 O O . THR B 1 52 ? -1.48 16.234 -5.488 1 94.31 52 THR B O 1
ATOM 1897 N N . ARG B 1 53 ? -0.458 15.594 -7.363 1 92.94 53 ARG B N 1
ATOM 1898 C CA . ARG B 1 53 ? -1.292 14.398 -7.469 1 92.94 53 ARG B CA 1
ATOM 1899 C C . ARG B 1 53 ? -1.04 13.453 -6.301 1 92.94 53 ARG B C 1
ATOM 1901 O O . ARG B 1 53 ? -1.979 12.867 -5.754 1 92.94 53 ARG B O 1
ATOM 1908 N N . LEU B 1 54 ? 0.186 13.289 -5.957 1 93.06 54 LEU B N 1
ATOM 1909 C CA . LEU B 1 54 ? 0.529 12.438 -4.82 1 93.06 54 LEU B CA 1
ATOM 1910 C C . LEU B 1 54 ? -0.07 12.992 -3.531 1 93.06 54 LEU B C 1
ATOM 1912 O O . LEU B 1 54 ? -0.591 12.234 -2.709 1 93.06 54 LEU B O 1
ATOM 1916 N N . ALA B 1 55 ? 0.002 14.273 -3.387 1 96.06 55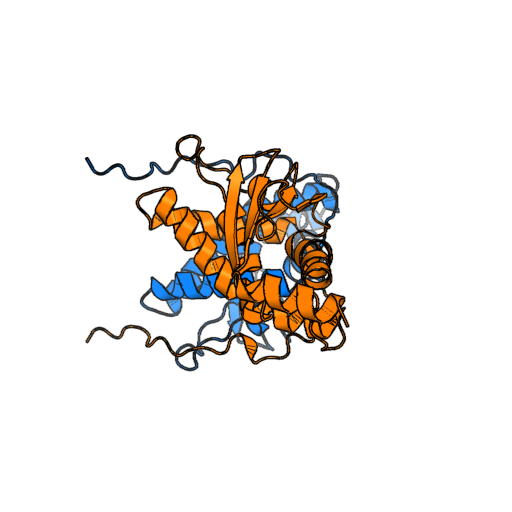 ALA B N 1
ATOM 1917 C CA . ALA B 1 55 ? -0.586 14.914 -2.213 1 96.06 55 ALA B CA 1
ATOM 1918 C C . ALA B 1 55 ? -2.094 14.68 -2.16 1 96.06 55 ALA B C 1
ATOM 1920 O O . ALA B 1 55 ? -2.65 14.414 -1.093 1 96.06 55 ALA B O 1
ATOM 1921 N N . ASP B 1 56 ? -2.744 14.789 -3.305 1 95.75 56 ASP B N 1
ATOM 1922 C CA . ASP B 1 56 ? -4.184 14.562 -3.373 1 95.75 56 ASP B CA 1
ATOM 1923 C C . ASP B 1 56 ? -4.543 13.141 -2.967 1 95.75 56 ASP B C 1
ATOM 1925 O O . ASP B 1 56 ? -5.512 12.922 -2.238 1 95.75 56 ASP B O 1
ATOM 1929 N N . MET B 1 57 ? -3.807 12.25 -3.451 1 93.31 57 MET B N 1
ATOM 1930 C CA . MET B 1 57 ? -4.02 10.859 -3.061 1 93.31 57 MET B CA 1
ATOM 1931 C C . MET B 1 57 ? -3.799 10.672 -1.562 1 93.31 57 MET B C 1
ATOM 1933 O O . MET B 1 57 ? -4.566 9.977 -0.898 1 93.31 57 MET B O 1
ATOM 1937 N N . GLY B 1 58 ? -2.715 11.273 -1.072 1 96.12 58 GLY B N 1
ATOM 1938 C CA . GLY B 1 58 ? -2.465 11.242 0.36 1 96.12 58 GLY B CA 1
ATOM 1939 C C . GLY B 1 58 ? -3.617 11.797 1.178 1 96.12 58 GLY B C 1
ATOM 1940 O O . GLY B 1 58 ? -3.971 11.234 2.217 1 96.12 58 GLY B O 1
ATOM 1941 N N . GLN B 1 59 ? -4.203 12.828 0.656 1 97.38 59 GLN B N 1
ATOM 1942 C CA . GLN B 1 59 ? -5.328 13.43 1.367 1 97.38 59 GLN B CA 1
ATOM 1943 C C . GLN B 1 59 ? -6.488 12.445 1.486 1 97.38 59 GLN B C 1
ATOM 1945 O O . GLN B 1 59 ? -7.109 12.336 2.545 1 97.38 59 GLN B O 1
ATOM 1950 N N . SER B 1 60 ? -6.75 11.758 0.445 1 93.81 60 SER B N 1
ATOM 1951 C CA . SER B 1 60 ? -7.816 10.766 0.458 1 93.81 60 SER B CA 1
ATOM 1952 C C . SER B 1 60 ? -7.531 9.664 1.473 1 93.81 60 SER B C 1
ATOM 1954 O O . SER B 1 60 ? -8.414 9.273 2.238 1 93.81 60 SER B O 1
ATOM 1956 N N . VAL B 1 61 ? -6.367 9.227 1.52 1 93.06 61 VAL B N 1
ATOM 1957 C CA . VAL B 1 61 ? -5.949 8.172 2.438 1 93.06 61 VAL B CA 1
ATOM 1958 C C . VAL B 1 61 ? -6.02 8.68 3.875 1 93.06 61 VAL B C 1
ATOM 1960 O O . VAL B 1 61 ? -6.555 8 4.754 1 93.06 61 VAL B O 1
ATOM 1963 N N . GLY B 1 62 ? -5.48 9.867 4.098 1 96.81 62 GLY B N 1
ATOM 1964 C CA . GLY B 1 62 ? -5.438 10.438 5.434 1 96.81 62 GLY B CA 1
ATOM 1965 C C . GLY B 1 62 ? -6.809 10.602 6.059 1 96.81 62 GLY B C 1
ATOM 1966 O O . GLY B 1 62 ? -6.988 10.367 7.254 1 96.81 62 GLY B O 1
ATOM 1967 N N . ALA B 1 63 ? -7.758 10.984 5.227 1 95 63 ALA B N 1
ATOM 1968 C CA . ALA B 1 63 ? -9.117 11.188 5.711 1 95 63 ALA B CA 1
ATOM 1969 C C . ALA B 1 63 ? -9.695 9.898 6.293 1 95 63 ALA B C 1
ATOM 1971 O O . ALA B 1 63 ? -10.297 9.906 7.367 1 95 63 ALA B O 1
ATOM 1972 N N . SER B 1 64 ? -9.469 8.828 5.633 1 92.19 64 SER B N 1
ATOM 1973 C CA . SER B 1 64 ? -9.977 7.535 6.09 1 92.19 64 SER B CA 1
ATOM 1974 C C . SER B 1 64 ? -9.133 6.984 7.234 1 92.19 64 SER B C 1
ATOM 1976 O O . SER B 1 64 ? -9.664 6.383 8.172 1 92.19 64 SER B O 1
ATOM 1978 N N . LEU B 1 65 ? -7.879 7.227 7.191 1 93.94 65 LEU B N 1
ATOM 1979 C CA . LEU B 1 65 ? -6.945 6.68 8.172 1 93.94 65 LEU B CA 1
ATOM 1980 C C . LEU B 1 65 ? -7.203 7.273 9.555 1 93.94 65 LEU B C 1
ATOM 1982 O O . LEU B 1 65 ? -7.055 6.582 10.562 1 93.94 65 LEU B O 1
ATOM 1986 N N . LEU B 1 66 ? -7.582 8.508 9.578 1 96.06 66 LEU B N 1
ATOM 1987 C CA . LEU B 1 66 ? -7.867 9.156 10.852 1 96.06 66 LEU B CA 1
ATOM 1988 C C . LEU B 1 66 ? -8.93 8.383 11.633 1 96.06 66 LEU B C 1
ATOM 1990 O O . LEU B 1 66 ? -8.719 8.039 12.797 1 96.06 66 LEU B O 1
ATOM 1994 N N . ASP B 1 67 ? -10.008 8.062 11.023 1 93 67 ASP B N 1
ATOM 1995 C CA . ASP B 1 67 ? -11.102 7.363 11.688 1 93 67 ASP B CA 1
ATOM 1996 C C . ASP B 1 67 ? -10.648 6 12.211 1 93 67 ASP B C 1
ATOM 1998 O O . ASP B 1 67 ? -10.977 5.617 13.336 1 93 67 ASP B O 1
ATOM 2002 N N . VAL B 1 68 ? -9.93 5.355 11.383 1 89.56 68 VAL B N 1
ATOM 2003 C CA . VAL B 1 68 ? -9.453 4.02 11.734 1 89.56 68 VAL B CA 1
ATOM 2004 C C . VAL B 1 68 ? -8.539 4.098 12.953 1 89.56 68 VAL B C 1
ATOM 2006 O O . VAL B 1 68 ? -8.703 3.346 13.914 1 89.56 68 VAL B O 1
ATOM 2009 N N . LEU B 1 69 ? -7.621 5 12.938 1 94.12 69 LEU B N 1
ATOM 2010 C CA . LEU B 1 69 ? -6.613 5.062 13.992 1 94.12 69 LEU B CA 1
ATOM 2011 C C . LEU B 1 69 ? -7.211 5.609 15.289 1 94.12 69 LEU B C 1
ATOM 2013 O O . LEU B 1 69 ? -6.809 5.207 16.375 1 94.12 69 LEU B O 1
ATOM 2017 N N . VAL B 1 70 ? -8.133 6.539 15.172 1 95.19 70 VAL B N 1
ATOM 2018 C CA . VAL B 1 70 ? -8.781 7.066 16.359 1 95.19 70 VAL B CA 1
ATOM 2019 C C . VAL B 1 70 ? -9.555 5.949 17.062 1 95.19 70 VAL B C 1
ATOM 2021 O O . VAL B 1 70 ? -9.492 5.82 18.297 1 95.19 70 VAL B O 1
ATOM 2024 N N . LEU B 1 71 ? -10.258 5.188 16.312 1 91.44 71 LEU B N 1
ATOM 2025 C CA . LEU B 1 71 ? -11.016 4.07 16.875 1 91.44 71 LEU B CA 1
ATOM 2026 C C . LEU B 1 71 ? -10.086 3.057 17.531 1 91.44 71 LEU B C 1
ATOM 2028 O O . LEU B 1 71 ? -10.32 2.625 18.656 1 91.44 71 LEU B O 1
ATOM 2032 N N . ARG B 1 72 ? -9.008 2.746 16.938 1 89.44 72 ARG B N 1
ATOM 2033 C CA . ARG B 1 72 ? -8.133 1.659 17.359 1 89.44 72 ARG B CA 1
ATOM 2034 C C . ARG B 1 72 ? -7.191 2.119 18.469 1 89.44 72 ARG B C 1
ATOM 2036 O O . ARG B 1 72 ? -6.93 1.376 19.422 1 89.44 72 ARG B O 1
ATOM 2043 N N . GLU B 1 73 ? -6.691 3.297 18.25 1 91.25 73 GLU B N 1
ATOM 2044 C CA . GLU B 1 73 ? -5.59 3.713 19.125 1 91.25 73 GLU B CA 1
ATOM 2045 C C . GLU B 1 73 ? -6.074 4.684 20.203 1 91.25 73 GLU B C 1
ATOM 2047 O O . GLU B 1 73 ? -5.395 4.891 21.203 1 91.25 73 GLU B O 1
ATOM 2052 N N . LYS B 1 74 ? -7.215 5.312 19.953 1 92.69 74 LYS B N 1
ATOM 2053 C CA . LYS B 1 74 ? -7.656 6.355 20.891 1 92.69 74 LYS B CA 1
ATOM 2054 C C . LYS B 1 74 ? -9.047 6.051 21.438 1 92.69 74 LYS B C 1
ATOM 2056 O O . LYS B 1 74 ? -9.688 6.918 22.031 1 92.69 74 LYS B O 1
ATOM 2061 N N . ASN B 1 75 ? -9.5 4.848 21.266 1 92.12 75 ASN B N 1
ATOM 2062 C CA . ASN B 1 75 ? -10.805 4.418 21.75 1 92.12 75 ASN B CA 1
ATOM 2063 C C . ASN B 1 75 ? -11.914 5.352 21.281 1 92.12 75 ASN B C 1
ATOM 2065 O O . ASN B 1 75 ? -12.812 5.691 22.062 1 92.12 75 ASN B O 1
ATOM 2069 N N . GLY B 1 76 ? -11.711 5.895 20.156 1 92.44 76 GLY B N 1
ATOM 2070 C CA . GLY B 1 76 ? -12.75 6.691 19.531 1 92.44 76 GLY B CA 1
ATOM 2071 C C . GLY B 1 76 ? -12.727 8.148 19.953 1 92.44 76 GLY B C 1
ATOM 2072 O O . GLY B 1 76 ? -13.602 8.93 19.562 1 92.44 76 GLY B O 1
ATOM 2073 N N . LYS B 1 77 ? -11.703 8.531 20.75 1 95.06 77 LYS B N 1
ATOM 2074 C CA . LYS B 1 77 ? -11.609 9.914 21.203 1 95.06 77 LYS B CA 1
ATOM 2075 C C . LYS B 1 77 ? -10.586 10.695 20.406 1 95.06 77 LYS B C 1
ATOM 2077 O O . LYS B 1 77 ? -9.414 10.32 20.344 1 95.06 77 LYS B O 1
ATOM 2082 N N . ARG B 1 78 ? -11.039 11.75 19.891 1 94.56 78 ARG B N 1
ATOM 2083 C CA . ARG B 1 78 ? -10.156 12.594 19.094 1 94.56 78 ARG B CA 1
ATOM 2084 C C . ARG B 1 78 ? -9.375 13.562 19.969 1 94.56 78 ARG B C 1
ATOM 2086 O O . ARG B 1 78 ? -9.859 13.969 21.031 1 94.56 78 ARG B O 1
ATOM 2093 N N . GLU B 1 79 ? -8.195 13.883 19.453 1 94.75 79 GLU B N 1
ATOM 2094 C CA . GLU B 1 79 ? -7.371 14.852 20.172 1 94.75 79 GLU B CA 1
ATOM 2095 C C . GLU B 1 79 ? -7.953 16.25 20.062 1 94.75 79 GLU B C 1
ATOM 2097 O O . GLU B 1 79 ? -8.438 16.656 19 1 94.75 79 GLU B O 1
ATOM 2102 N N . THR B 1 80 ? -7.859 16.969 21.156 1 94.75 80 THR B N 1
ATOM 2103 C CA . THR B 1 80 ? -8.375 18.328 21.172 1 94.75 80 THR B CA 1
ATOM 2104 C C . THR B 1 80 ? -7.234 19.344 21.297 1 94.75 80 THR B C 1
ATOM 2106 O O . THR B 1 80 ? -7.387 20.516 20.938 1 94.75 80 THR B O 1
ATOM 2109 N N . LYS B 1 81 ? -6.133 18.875 21.859 1 96 81 LYS B N 1
ATOM 2110 C CA . LYS B 1 81 ? -4.965 19.75 21.984 1 96 81 LYS B CA 1
ATOM 2111 C C . LYS B 1 81 ? -4.02 19.594 20.797 1 96 81 LYS B C 1
ATOM 2113 O O . LYS B 1 81 ? -3.803 18.484 20.312 1 96 81 LYS B O 1
ATOM 2118 N N . LEU B 1 82 ? -3.441 20.703 20.422 1 96.88 82 LEU B N 1
ATOM 2119 C CA . LEU B 1 82 ? -2.604 20.734 19.234 1 96.88 82 LEU B CA 1
ATOM 2120 C C . LEU B 1 82 ? -1.396 19.828 19.391 1 96.88 82 LEU B C 1
ATOM 2122 O O . LEU B 1 82 ? -1.116 19 18.516 1 96.88 82 LEU B O 1
ATOM 2126 N N . LEU B 1 83 ? -0.708 19.984 20.484 1 96.31 83 LEU B N 1
ATOM 2127 C CA . LEU B 1 83 ? 0.498 19.188 20.703 1 96.31 83 LEU B CA 1
ATOM 2128 C C . LEU B 1 83 ? 0.174 17.703 20.703 1 96.31 83 LEU B C 1
ATOM 2130 O O . LEU B 1 83 ? 0.926 16.891 20.156 1 96.31 83 LEU B O 1
ATOM 2134 N N . ASN B 1 84 ? -0.917 17.328 21.297 1 97.12 84 ASN B N 1
ATOM 2135 C CA . ASN B 1 84 ? -1.327 15.938 21.344 1 97.12 84 ASN B CA 1
ATOM 2136 C C . ASN B 1 84 ? -1.6 15.391 19.938 1 97.12 84 ASN B C 1
ATOM 2138 O O . ASN B 1 84 ? -1.262 14.25 19.625 1 97.12 84 ASN B O 1
ATOM 2142 N N . MET B 1 85 ? -2.244 16.188 19.172 1 97.94 85 MET B N 1
ATOM 2143 C CA . MET B 1 85 ? -2.518 15.789 17.797 1 97.94 85 MET B CA 1
ATOM 2144 C C . MET B 1 85 ? -1.222 15.578 17.016 1 97.94 85 MET B C 1
ATOM 2146 O O . MET B 1 85 ? -1.094 14.609 16.266 1 97.94 85 MET B O 1
ATOM 2150 N N . LEU B 1 86 ? -0.31 16.484 17.234 1 98.5 86 LEU B N 1
ATOM 2151 C CA . LEU B 1 86 ? 0.979 16.359 16.547 1 98.5 86 LEU B CA 1
ATOM 2152 C C . LEU B 1 86 ? 1.72 15.109 17.016 1 98.5 86 LEU B C 1
ATOM 2154 O O . LEU B 1 86 ? 2.354 14.43 16.203 1 98.5 86 LEU B O 1
ATOM 2158 N N . LEU B 1 87 ? 1.628 14.82 18.234 1 98.19 87 LEU B N 1
ATOM 2159 C CA . LEU B 1 87 ? 2.258 13.609 18.75 1 98.19 87 LEU B CA 1
ATOM 2160 C C . LEU B 1 87 ? 1.562 12.359 18.219 1 98.19 87 LEU B C 1
ATOM 2162 O O . LEU B 1 87 ? 2.219 11.367 17.906 1 98.19 87 LEU B O 1
ATOM 2166 N N . PHE B 1 88 ? 0.274 12.445 18.172 1 98.12 88 PHE B N 1
ATOM 2167 C CA . PHE B 1 88 ? -0.501 11.367 17.562 1 98.12 88 PHE B CA 1
ATOM 2168 C C . PHE B 1 88 ? -0.026 11.086 16.141 1 98.12 88 PHE B C 1
ATOM 2170 O O . PHE B 1 88 ? 0.11 9.93 15.75 1 98.12 88 PHE B O 1
ATOM 2177 N N . ILE B 1 89 ? 0.226 12.109 15.391 1 98.5 89 ILE B N 1
ATOM 2178 C CA . ILE B 1 89 ? 0.711 11.969 14.016 1 98.5 89 ILE B CA 1
ATOM 2179 C C . ILE B 1 89 ? 2.117 11.375 14.023 1 98.5 89 ILE B C 1
ATOM 2181 O O . ILE B 1 89 ? 2.391 10.398 13.328 1 98.5 89 ILE B O 1
ATOM 2185 N N . LYS B 1 90 ? 2.994 11.945 14.797 1 98.12 90 LYS B N 1
ATOM 2186 C CA . LYS B 1 90 ? 4.398 11.539 14.852 1 98.12 90 LYS B CA 1
ATOM 2187 C C . LYS B 1 90 ? 4.531 10.062 15.219 1 98.12 90 LYS B C 1
ATOM 2189 O O . LYS B 1 90 ? 5.406 9.367 14.703 1 98.12 90 LYS B O 1
ATOM 2194 N N . VAL B 1 91 ? 3.662 9.656 16.062 1 97.19 91 VAL B N 1
ATOM 2195 C CA . VAL B 1 91 ? 3.828 8.312 16.625 1 97.19 91 VAL B CA 1
ATOM 2196 C C . VAL B 1 91 ? 2.893 7.34 15.906 1 97.19 91 VAL B C 1
ATOM 2198 O O . VAL B 1 91 ? 3.342 6.48 15.148 1 97.19 91 VAL B O 1
ATOM 2201 N N . ASN B 1 92 ? 1.582 7.547 16.047 1 96.38 92 ASN B N 1
ATOM 2202 C CA . ASN B 1 92 ? 0.594 6.551 15.641 1 96.38 92 ASN B CA 1
ATOM 2203 C C . ASN B 1 92 ? 0.422 6.52 14.125 1 96.38 92 ASN B C 1
ATOM 2205 O O . ASN B 1 92 ? 0.408 5.445 13.523 1 96.38 92 ASN B O 1
ATOM 2209 N N . VAL B 1 93 ? 0.258 7.676 13.516 1 96.62 93 VAL B N 1
ATOM 2210 C CA . VAL B 1 93 ? 0.081 7.727 12.07 1 96.62 93 VAL B CA 1
ATOM 2211 C C . VAL B 1 93 ? 1.34 7.211 11.3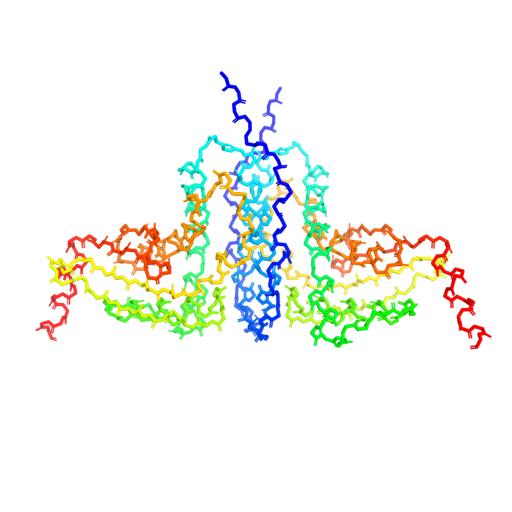75 1 96.62 93 VAL B C 1
ATOM 2213 O O . VAL B 1 93 ? 1.259 6.398 10.445 1 96.62 93 VAL B O 1
ATOM 2216 N N . TRP B 1 94 ? 2.479 7.699 11.828 1 95.94 94 TRP B N 1
ATOM 2217 C CA . TRP B 1 94 ? 3.746 7.301 11.227 1 95.94 94 TRP B CA 1
ATOM 2218 C C . TRP B 1 94 ? 3.963 5.797 11.359 1 95.94 94 TRP B C 1
ATOM 2220 O O . TRP B 1 94 ? 4.391 5.137 10.414 1 95.94 94 TRP B O 1
ATOM 2230 N N . LYS B 1 95 ? 3.682 5.234 12.492 1 92.94 95 LYS B N 1
ATOM 2231 C CA . LYS B 1 95 ? 3.82 3.795 12.688 1 92.94 95 LYS B CA 1
ATOM 2232 C C . LYS B 1 95 ? 2.9 3.021 11.742 1 92.94 95 LYS B C 1
ATOM 2234 O O . LYS B 1 95 ? 3.281 1.975 11.219 1 92.94 95 LYS B O 1
ATOM 2239 N N . SER B 1 96 ? 1.755 3.555 11.625 1 92.12 96 SER B N 1
ATOM 2240 C CA . SER B 1 96 ? 0.778 2.891 10.766 1 92.12 96 SER B CA 1
ATOM 2241 C C . SER B 1 96 ? 1.237 2.877 9.312 1 92.12 96 SER B C 1
ATOM 2243 O O . SER B 1 96 ? 0.98 1.917 8.586 1 92.12 96 SER B O 1
ATOM 2245 N N . LEU B 1 97 ? 1.906 3.896 8.875 1 91.69 97 LEU B N 1
ATOM 2246 C CA . LEU B 1 97 ? 2.291 4.055 7.48 1 91.69 97 LEU B CA 1
ATOM 2247 C C . LEU B 1 97 ? 3.678 3.473 7.227 1 91.69 97 LEU B C 1
ATOM 2249 O O . LEU B 1 97 ? 3.943 2.936 6.148 1 91.69 97 LEU B O 1
ATOM 2253 N N . PHE B 1 98 ? 4.539 3.6 8.18 1 90.62 98 PHE B N 1
ATOM 2254 C CA . PHE B 1 98 ? 5.941 3.33 7.895 1 90.62 98 PHE B CA 1
ATOM 2255 C C . PHE B 1 98 ? 6.52 2.34 8.898 1 90.62 98 PHE B C 1
ATOM 2257 O O . PHE B 1 98 ? 7.68 1.939 8.789 1 90.62 98 PHE B O 1
ATOM 2264 N N . GLY B 1 99 ? 5.805 1.978 9.914 1 89.12 99 GLY B N 1
ATOM 2265 C CA . GLY B 1 99 ? 6.227 0.971 10.875 1 89.12 99 GLY B CA 1
ATOM 2266 C C . GLY B 1 99 ? 7.121 1.527 11.969 1 89.12 99 GLY B C 1
ATOM 2267 O O . GLY B 1 99 ? 7.625 0.777 12.805 1 89.12 99 GLY B O 1
ATOM 2268 N N . LYS B 1 100 ? 7.379 2.779 11.969 1 92.25 100 LYS B N 1
ATOM 2269 C CA . LYS B 1 100 ? 8.172 3.463 12.984 1 92.25 100 LYS B CA 1
ATOM 2270 C C . LYS B 1 100 ? 7.711 4.906 13.164 1 92.25 100 LYS B C 1
ATOM 2272 O O . LYS B 1 100 ? 7.023 5.453 12.305 1 92.25 100 LYS B O 1
ATOM 2277 N N . GLU B 1 101 ? 8.07 5.445 14.305 1 95.38 101 GLU B N 1
ATOM 2278 C CA . GLU B 1 101 ? 7.719 6.84 14.562 1 95.38 101 GLU B CA 1
ATOM 2279 C C . GLU B 1 101 ? 8.609 7.789 13.766 1 95.38 101 GLU B C 1
ATOM 2281 O O . GLU B 1 101 ? 9.727 7.426 13.383 1 95.38 101 GLU B O 1
ATOM 2286 N N . ALA B 1 102 ? 8.117 9.008 13.484 1 96.38 102 ALA B N 1
ATOM 2287 C CA . ALA B 1 102 ? 8.961 10.016 12.859 1 96.38 102 ALA B CA 1
ATOM 2288 C C . ALA B 1 102 ? 10.125 10.406 13.773 1 96.38 102 ALA B C 1
ATOM 2290 O O . ALA B 1 102 ? 10.023 10.289 14.992 1 96.38 102 ALA B O 1
ATOM 2291 N N . ASP B 1 103 ? 11.164 10.914 13.227 1 97.44 103 ASP B N 1
ATOM 2292 C CA . ASP B 1 103 ? 12.391 11.141 13.992 1 97.44 103 ASP B CA 1
ATOM 2293 C C . ASP B 1 103 ? 12.242 12.352 14.914 1 97.44 103 ASP B C 1
ATOM 2295 O O . ASP B 1 103 ? 12.625 12.297 16.078 1 97.44 103 ASP B O 1
ATOM 2299 N N . LYS B 1 104 ? 11.828 13.492 14.391 1 97.88 104 LYS B N 1
ATOM 2300 C CA . LYS B 1 104 ? 11.773 14.719 15.188 1 97.88 104 LYS B CA 1
ATOM 2301 C C . LYS B 1 104 ? 10.492 15.5 14.914 1 97.88 104 LYS B C 1
ATOM 2303 O O . LYS B 1 104 ? 9.945 15.438 13.812 1 97.88 104 LYS B O 1
ATOM 2308 N N . LEU B 1 105 ? 9.992 16.125 15.891 1 98.25 105 LEU B N 1
ATOM 2309 C CA . LEU B 1 105 ? 8.945 17.141 15.852 1 98.25 105 LEU B CA 1
ATOM 2310 C C . LEU B 1 105 ? 9.438 18.453 16.438 1 98.25 105 LEU B C 1
ATOM 2312 O O . LEU B 1 105 ? 9.898 18.5 17.578 1 98.25 105 LEU B O 1
ATOM 2316 N N . GLU B 1 106 ? 9.375 19.484 15.609 1 97.69 106 GLU B N 1
ATOM 2317 C CA . GLU B 1 106 ? 9.891 20.766 16.062 1 97.69 106 GLU B CA 1
ATOM 2318 C C . GLU B 1 106 ? 8.922 21.891 15.703 1 97.69 106 GLU B C 1
ATOM 2320 O O . GLU B 1 106 ? 8.18 21.797 14.727 1 97.69 106 GLU B O 1
ATOM 2325 N N . GLN B 1 107 ? 8.938 22.875 16.5 1 97.25 107 GLN B N 1
ATOM 2326 C CA . GLN B 1 107 ? 8.25 24.125 16.172 1 97.25 107 GLN B CA 1
ATOM 2327 C C . GLN B 1 107 ? 9.219 25.172 15.625 1 97.25 107 GLN B C 1
ATOM 2329 O O . GLN B 1 107 ? 10.344 25.281 16.109 1 97.25 107 GLN B O 1
ATOM 2334 N N . ALA B 1 108 ? 8.75 25.875 14.609 1 96.81 108 ALA B N 1
ATOM 2335 C CA . ALA B 1 108 ? 9.586 26.953 14.078 1 96.81 108 ALA B CA 1
ATOM 2336 C C . ALA B 1 108 ? 9.883 28 15.148 1 96.81 108 ALA B C 1
ATOM 2338 O O . ALA B 1 108 ? 9.008 28.344 15.945 1 96.81 108 ALA B O 1
ATOM 2339 N N . ASN B 1 109 ? 11.086 28.469 15.18 1 94 109 ASN B N 1
ATOM 2340 C CA . ASN B 1 109 ? 11.484 29.453 16.172 1 94 109 ASN B CA 1
ATOM 2341 C C . ASN B 1 109 ? 10.812 30.812 15.938 1 94 109 ASN B C 1
ATOM 2343 O O . ASN B 1 109 ? 10.492 31.516 16.891 1 94 109 ASN B O 1
ATOM 2347 N N . ASP B 1 110 ? 10.555 31.203 14.727 1 93.88 110 ASP B N 1
ATOM 2348 C CA . ASP B 1 110 ? 10.141 32.562 14.383 1 93.88 110 ASP B CA 1
ATOM 2349 C C . ASP B 1 110 ? 8.656 32.625 14.047 1 93.88 110 ASP B C 1
ATOM 2351 O O . ASP B 1 110 ? 8.125 33.688 13.703 1 93.88 110 ASP B O 1
ATOM 2355 N N . ASP B 1 111 ? 7.973 31.547 14.055 1 95.5 111 ASP B N 1
ATOM 2356 C CA . ASP B 1 111 ? 6.566 31.484 13.672 1 95.5 111 ASP B CA 1
ATOM 2357 C C . ASP B 1 111 ? 5.82 30.438 14.484 1 95.5 111 ASP B C 1
ATOM 2359 O O . ASP B 1 111 ? 5.973 29.234 14.258 1 95.5 111 ASP B O 1
ATOM 2363 N N . ASP B 1 112 ? 4.891 30.859 15.398 1 94.44 112 ASP B N 1
ATOM 2364 C CA . ASP B 1 112 ? 4.223 29.953 16.328 1 94.44 112 ASP B CA 1
ATOM 2365 C C . ASP B 1 112 ? 3.191 29.078 15.602 1 94.44 112 ASP B C 1
ATOM 2367 O O . ASP B 1 112 ? 2.688 28.109 16.156 1 94.44 112 ASP B O 1
ATOM 2371 N N . LYS B 1 113 ? 2.893 29.344 14.352 1 97.31 113 LYS B N 1
ATOM 2372 C CA . LYS B 1 113 ? 1.92 28.578 13.586 1 97.31 113 LYS B CA 1
ATOM 2373 C C . LYS B 1 113 ? 2.598 27.453 12.82 1 97.31 113 LYS B C 1
ATOM 2375 O O . LYS B 1 113 ? 1.924 26.578 12.266 1 97.31 113 LYS B O 1
ATOM 2380 N N . THR B 1 114 ? 3.943 27.453 12.766 1 98.25 114 THR B N 1
ATOM 2381 C CA . THR B 1 114 ? 4.668 26.547 11.875 1 98.25 114 THR B CA 1
ATOM 2382 C C . THR B 1 114 ? 5.379 25.453 12.672 1 98.25 114 THR B C 1
ATOM 2384 O O . THR B 1 114 ? 6.109 25.75 13.617 1 98.25 114 THR B O 1
ATOM 2387 N N . TYR B 1 115 ? 5.141 24.234 12.312 1 98.56 115 TYR B N 1
ATOM 2388 C CA . TYR B 1 115 ? 5.781 23.078 12.906 1 98.56 115 TYR B CA 1
ATOM 2389 C C . TYR B 1 115 ? 6.453 22.219 11.844 1 98.56 115 TYR B C 1
ATOM 2391 O O . TYR B 1 115 ? 6.102 22.297 10.664 1 98.56 115 TYR B O 1
ATOM 2399 N N . TYR B 1 116 ? 7.375 21.344 12.258 1 98.5 116 TYR B N 1
ATOM 2400 C CA . TYR B 1 116 ? 8.125 20.484 11.352 1 98.5 116 TYR B CA 1
ATOM 2401 C C . TYR B 1 116 ? 8.133 19.031 11.852 1 98.5 116 TYR B C 1
ATOM 2403 O O . TYR B 1 116 ? 8.352 18.797 13.039 1 98.5 116 TYR B O 1
ATOM 2411 N N . ILE B 1 117 ? 7.828 18.141 11 1 98.25 117 ILE B N 1
ATOM 2412 C CA . ILE B 1 117 ? 8.141 16.734 11.227 1 98.25 117 ILE B CA 1
ATOM 2413 C C . ILE B 1 117 ? 9.312 16.312 10.352 1 98.25 117 ILE B C 1
ATOM 2415 O O . ILE B 1 117 ? 9.273 16.484 9.125 1 98.25 117 ILE B O 1
ATOM 2419 N N . ILE B 1 118 ? 10.344 15.742 10.945 1 97.81 118 ILE B N 1
ATOM 2420 C CA . ILE B 1 118 ? 11.594 15.508 10.242 1 97.81 118 ILE B CA 1
ATOM 2421 C C . ILE B 1 118 ? 11.938 14.023 10.266 1 97.81 118 ILE B C 1
ATOM 2423 O O . ILE B 1 118 ? 11.852 13.375 11.312 1 97.81 118 ILE B O 1
ATOM 2427 N N . GLU B 1 119 ? 12.219 13.5 9.102 1 94.25 119 GLU B N 1
ATOM 2428 C CA . GLU B 1 119 ? 12.734 12.148 8.922 1 94.25 119 GLU B CA 1
ATOM 2429 C C . GLU B 1 119 ? 14.094 12.172 8.227 1 94.25 119 GLU B C 1
ATOM 2431 O O . GLU B 1 119 ? 14.227 12.656 7.105 1 94.25 119 GLU B O 1
ATOM 2436 N N . LYS B 1 120 ? 15.039 11.602 8.859 1 92.5 120 LYS B N 1
ATOM 2437 C CA . LYS B 1 120 ? 16.375 11.57 8.273 1 92.5 120 LYS B CA 1
ATOM 2438 C C . LYS B 1 120 ? 16.422 10.641 7.062 1 92.5 120 LYS B C 1
ATOM 2440 O O . LYS B 1 120 ? 17.016 10.992 6.035 1 92.5 120 LYS B O 1
ATOM 2445 N N . GLU B 1 121 ? 15.789 9.453 7.199 1 86.19 121 GLU B N 1
ATOM 2446 C CA . GLU B 1 121 ? 15.695 8.484 6.117 1 86.19 121 GLU B CA 1
ATOM 2447 C C . GLU B 1 121 ? 14.242 8.055 5.895 1 86.19 121 GLU B C 1
ATOM 2449 O O . GLU B 1 121 ? 13.812 7.02 6.414 1 86.19 121 GLU B O 1
ATOM 2454 N N . PRO B 1 122 ? 13.562 8.867 5.125 1 81.69 122 PRO B N 1
ATOM 2455 C CA . PRO B 1 122 ? 12.148 8.523 4.918 1 81.69 122 PRO B CA 1
ATOM 2456 C C . PRO B 1 122 ? 11.969 7.234 4.121 1 81.69 122 PRO B C 1
ATOM 2458 O O . PRO B 1 122 ? 12.523 7.102 3.027 1 81.69 122 PRO B O 1
ATOM 2461 N N . LEU B 1 123 ? 11.18 6.359 4.621 1 75.5 123 LEU B N 1
ATOM 2462 C CA . LEU B 1 123 ? 10.953 5.059 4 1 75.5 123 LEU B CA 1
ATOM 2463 C C . LEU B 1 123 ? 10.242 5.215 2.658 1 75.5 123 LEU B C 1
ATOM 2465 O O . LEU B 1 123 ? 10.516 4.465 1.719 1 75.5 123 LEU B O 1
ATOM 2469 N N . ILE B 1 124 ? 9.383 6.184 2.59 1 76.69 124 ILE B N 1
ATOM 2470 C CA . ILE B 1 124 ? 8.578 6.395 1.388 1 76.69 124 ILE B CA 1
ATOM 2471 C C . ILE B 1 124 ? 9.492 6.777 0.224 1 76.69 124 ILE B C 1
ATOM 2473 O O . ILE B 1 124 ? 9.188 6.484 -0.935 1 76.69 124 ILE B O 1
ATOM 2477 N N . ASN B 1 125 ? 10.57 7.422 0.521 1 73.75 125 ASN B N 1
ATOM 2478 C CA . ASN B 1 125 ? 11.508 7.836 -0.522 1 73.75 125 ASN B CA 1
ATOM 2479 C C . ASN B 1 125 ? 12.531 6.746 -0.82 1 73.75 125 ASN B C 1
ATOM 2481 O O . ASN B 1 125 ? 13.148 6.742 -1.889 1 73.75 125 ASN B O 1
ATOM 2485 N N . ALA B 1 126 ? 12.68 5.902 0.139 1 68.69 126 ALA B N 1
ATOM 2486 C CA . ALA B 1 126 ? 13.703 4.875 0.004 1 68.69 126 ALA B CA 1
ATOM 2487 C C . ALA B 1 126 ? 13.328 3.855 -1.067 1 68.69 126 ALA B C 1
ATOM 2489 O O . ALA B 1 126 ? 14.195 3.27 -1.713 1 68.69 126 ALA B O 1
ATOM 2490 N N . TYR B 1 127 ? 12.102 3.76 -1.306 1 61.53 127 TYR B N 1
ATOM 2491 C CA . TYR B 1 127 ? 11.68 2.662 -2.172 1 61.53 127 TYR B CA 1
ATOM 2492 C C . TYR B 1 127 ? 11.344 3.168 -3.568 1 61.53 127 TYR B C 1
ATOM 2494 O O . TYR B 1 127 ? 11.023 2.381 -4.461 1 61.53 127 TYR B O 1
ATOM 2502 N N . ILE B 1 128 ? 11.328 4.438 -3.727 1 64.81 128 ILE B N 1
ATOM 2503 C CA . ILE B 1 128 ? 10.961 4.992 -5.027 1 64.81 128 ILE B CA 1
ATOM 2504 C C . ILE B 1 128 ? 12.227 5.32 -5.816 1 64.81 128 ILE B C 1
ATOM 2506 O O . ILE B 1 128 ? 13.062 6.109 -5.367 1 64.81 128 ILE B O 1
ATOM 2510 N N . SER B 1 129 ? 12.539 4.488 -6.812 1 55.62 129 SER B N 1
ATOM 2511 C CA . SER B 1 129 ? 13.602 4.855 -7.746 1 55.62 129 SER B CA 1
ATOM 2512 C C . SER B 1 129 ? 13.164 6.004 -8.648 1 55.62 129 SER B C 1
ATOM 2514 O O . SER B 1 129 ? 12.258 5.848 -9.469 1 55.62 129 SER B O 1
ATOM 2516 N N . VAL B 1 130 ? 13.336 7.172 -8.234 1 55.75 130 VAL B N 1
ATOM 2517 C CA . VAL B 1 130 ? 13.031 8.289 -9.117 1 55.75 130 VAL B CA 1
ATOM 2518 C C . VAL B 1 130 ? 14.109 8.406 -10.195 1 55.75 130 VAL B C 1
ATOM 2520 O O . VAL B 1 130 ? 15.305 8.344 -9.898 1 55.75 130 VAL B O 1
ATOM 2523 N N . PRO B 1 131 ? 13.562 8.273 -11.469 1 56.38 131 PRO B N 1
ATOM 2524 C CA . PRO B 1 131 ? 14.562 8.562 -12.5 1 56.38 131 PRO B CA 1
ATOM 2525 C C . PRO B 1 131 ? 15.375 9.82 -12.211 1 56.38 131 PRO B C 1
ATOM 2527 O O . PRO B 1 131 ? 14.844 10.773 -11.625 1 56.38 131 PRO B O 1
ATOM 2530 N N . LYS B 1 132 ? 16.688 9.734 -12.484 1 55.72 132 LYS B N 1
ATOM 2531 C CA . LYS B 1 132 ? 17.641 10.82 -12.305 1 55.72 132 LYS B CA 1
ATOM 2532 C C . LYS B 1 132 ? 17.078 12.141 -12.82 1 55.72 132 LYS B C 1
ATOM 2534 O O . LYS B 1 132 ? 17.328 13.203 -12.242 1 55.72 132 LYS B O 1
ATOM 2539 N N . GLU B 1 133 ? 16.297 12.055 -13.898 1 58.28 133 GLU B N 1
ATOM 2540 C CA . GLU B 1 133 ? 15.773 13.281 -14.484 1 58.28 133 GLU B CA 1
ATOM 2541 C C . GLU B 1 133 ? 14.719 13.922 -13.578 1 58.28 133 GLU B C 1
ATOM 2543 O O . GLU B 1 133 ? 14.391 15.094 -13.734 1 58.28 133 GLU B O 1
ATOM 2548 N N . ASN B 1 134 ? 14.266 13.109 -12.594 1 62.62 134 ASN B N 1
ATOM 2549 C CA . ASN B 1 134 ? 13.25 13.602 -11.672 1 62.62 134 ASN B CA 1
ATOM 2550 C C . ASN B 1 134 ? 13.805 13.75 -10.258 1 62.62 134 ASN B C 1
ATOM 2552 O O . ASN B 1 134 ? 13.094 13.5 -9.281 1 62.62 134 ASN B O 1
ATOM 2556 N N . SER B 1 135 ? 14.969 14.094 -10.234 1 62.81 135 SER B N 1
ATOM 2557 C CA . SER B 1 135 ? 15.656 14.172 -8.945 1 62.81 135 SER B CA 1
ATOM 2558 C C . SER B 1 135 ? 14.945 15.133 -8 1 62.81 135 SER B C 1
ATOM 2560 O O . SER B 1 135 ? 15.117 15.047 -6.781 1 62.81 135 SER B O 1
ATOM 2562 N N . SER B 1 136 ? 14.094 15.898 -8.617 1 77.06 136 SER B N 1
ATOM 2563 C CA . SER B 1 136 ? 13.43 16.891 -7.781 1 77.06 136 SER B CA 1
ATOM 2564 C C . SER B 1 136 ? 12.141 16.344 -7.188 1 77.06 136 SER B C 1
ATOM 2566 O O . SER B 1 136 ? 11.531 16.969 -6.316 1 77.06 136 SER B O 1
ATOM 2568 N N . LEU B 1 137 ? 11.789 15.18 -7.574 1 82.62 137 LEU B N 1
ATOM 2569 C CA . LEU B 1 137 ? 10.539 14.625 -7.055 1 82.62 137 LEU B CA 1
ATOM 2570 C C . LEU B 1 137 ? 10.688 14.227 -5.59 1 82.62 137 LEU B C 1
ATOM 2572 O O . LEU B 1 137 ? 11.633 13.523 -5.223 1 82.62 137 LEU B O 1
ATOM 2576 N N . ASN B 1 138 ? 9.883 14.75 -4.789 1 88.81 138 ASN B N 1
ATOM 2577 C CA . ASN B 1 138 ? 9.773 14.336 -3.393 1 88.81 138 ASN B CA 1
ATOM 2578 C C . ASN B 1 138 ? 8.492 13.555 -3.137 1 88.81 138 ASN B C 1
ATOM 2580 O O . ASN B 1 138 ? 7.414 14.141 -3 1 88.81 138 ASN B O 1
ATOM 2584 N N . CYS B 1 139 ? 8.594 12.289 -2.977 1 89.62 139 CYS B N 1
ATOM 2585 C CA . CYS B 1 139 ? 7.43 11.43 -2.818 1 89.62 139 CYS B CA 1
ATOM 2586 C C . CYS B 1 139 ? 6.766 11.648 -1.466 1 89.62 139 CYS B C 1
ATOM 2588 O O . CYS B 1 139 ? 5.621 11.242 -1.259 1 89.62 139 CYS B O 1
ATOM 2590 N N . ALA B 1 140 ? 7.496 12.391 -0.596 1 93.31 140 ALA B N 1
ATOM 2591 C CA . ALA B 1 140 ? 6.91 12.703 0.705 1 93.31 140 ALA B CA 1
ATOM 2592 C C . ALA B 1 140 ? 5.723 13.648 0.558 1 93.31 140 ALA B C 1
ATOM 2594 O O . ALA B 1 140 ? 4.977 13.875 1.514 1 93.31 140 ALA B O 1
ATOM 2595 N N . ALA B 1 141 ? 5.523 14.094 -0.671 1 94.75 141 ALA B N 1
ATOM 2596 C CA . ALA B 1 141 ? 4.312 14.859 -0.949 1 94.75 141 ALA B CA 1
ATOM 2597 C C . ALA B 1 141 ? 3.062 14.047 -0.625 1 94.75 141 ALA B C 1
ATOM 2599 O O . ALA B 1 141 ? 2.055 14.602 -0.179 1 94.75 141 ALA B O 1
ATOM 2600 N N . PHE B 1 142 ? 3.115 12.805 -0.85 1 95.06 142 PHE B N 1
ATOM 2601 C CA . PHE B 1 142 ? 2.035 11.906 -0.465 1 95.06 142 PHE B CA 1
ATOM 2602 C C . PHE B 1 142 ? 1.785 11.977 1.037 1 95.06 142 PHE B C 1
ATOM 2604 O O . PHE B 1 142 ? 0.644 12.125 1.477 1 95.06 142 PHE B O 1
ATOM 2611 N N . THR B 1 143 ? 2.814 11.859 1.817 1 96.56 143 THR B N 1
ATOM 2612 C CA . THR B 1 143 ? 2.713 11.891 3.273 1 96.56 143 THR B CA 1
ATOM 2613 C C . THR B 1 143 ? 2.193 13.25 3.744 1 96.56 143 THR B C 1
ATOM 2615 O O . THR B 1 143 ? 1.424 13.328 4.703 1 96.56 143 THR B O 1
ATOM 2618 N N . ALA B 1 144 ? 2.73 14.273 3.096 1 98.06 144 ALA B N 1
ATOM 2619 C CA . ALA B 1 144 ? 2.229 15.609 3.416 1 98.06 144 ALA B CA 1
ATOM 2620 C C . ALA B 1 144 ? 0.716 15.68 3.23 1 98.06 144 ALA B C 1
ATOM 2622 O O . ALA B 1 144 ? 0.012 16.281 4.051 1 98.06 144 ALA B O 1
ATOM 2623 N N . GLY B 1 145 ? 0.25 15.086 2.16 1 98.12 145 GLY B N 1
ATOM 2624 C CA . GLY B 1 145 ? -1.186 15.023 1.94 1 98.12 145 GLY B CA 1
ATOM 2625 C C . GLY B 1 145 ? -1.924 14.273 3.033 1 98.12 145 GLY B C 1
ATOM 2626 O O . GLY B 1 145 ? -2.988 14.703 3.48 1 98.12 145 GLY B O 1
ATOM 2627 N N . VAL B 1 146 ? -1.399 13.172 3.455 1 98 146 VAL B N 1
ATOM 2628 C CA . VAL B 1 146 ? -1.988 12.375 4.523 1 98 146 VAL B CA 1
ATOM 2629 C C . VAL B 1 146 ? -2.111 13.219 5.793 1 98 146 VAL B C 1
ATOM 2631 O O . VAL B 1 146 ? -3.191 13.312 6.379 1 98 146 VAL B O 1
ATOM 2634 N N . VAL B 1 147 ? -1.034 13.828 6.168 1 98.69 147 VAL B N 1
ATOM 2635 C CA . VAL B 1 147 ? -0.97 14.609 7.398 1 98.69 147 VAL B CA 1
ATOM 2636 C C . VAL B 1 147 ? -1.935 15.789 7.316 1 98.69 147 VAL B C 1
ATOM 2638 O O . VAL B 1 147 ? -2.648 16.094 8.273 1 98.69 147 VAL B O 1
ATOM 2641 N N . GLU B 1 148 ? -1.964 16.422 6.184 1 98.81 148 GLU B N 1
ATOM 2642 C CA . GLU B 1 148 ? -2.852 17.578 5.996 1 98.81 148 GLU B CA 1
ATOM 2643 C C . GLU B 1 148 ? -4.312 17.172 6.184 1 98.81 148 GLU B C 1
ATOM 2645 O O . GLU B 1 148 ? -5.074 17.875 6.852 1 98.81 148 GLU B O 1
ATOM 2650 N N . ALA B 1 149 ? -4.699 16.062 5.578 1 98.62 149 ALA B N 1
ATOM 2651 C CA . ALA B 1 149 ? -6.074 15.594 5.707 1 98.62 149 ALA B CA 1
ATOM 2652 C C . ALA B 1 149 ? -6.395 15.219 7.152 1 98.62 149 ALA B C 1
ATOM 2654 O O . ALA B 1 149 ? -7.465 15.562 7.664 1 98.62 149 ALA B O 1
ATOM 2655 N N . ILE B 1 150 ? -5.512 14.594 7.801 1 98.44 150 ILE B N 1
ATOM 2656 C CA . ILE B 1 150 ? -5.715 14.172 9.18 1 98.44 150 ILE B CA 1
ATOM 2657 C C . ILE B 1 150 ? -5.891 15.398 10.07 1 98.44 150 ILE B C 1
ATOM 2659 O O . ILE B 1 150 ? -6.809 15.453 10.898 1 98.44 150 ILE B O 1
ATOM 2663 N N . LEU B 1 151 ? -5.02 16.375 9.914 1 98.62 151 LEU B N 1
ATOM 2664 C CA . LEU B 1 151 ? -5.105 17.594 10.703 1 98.62 151 LEU B CA 1
ATOM 2665 C C . LEU B 1 151 ? -6.406 18.328 10.422 1 98.62 151 LEU B C 1
ATOM 2667 O O . LEU B 1 151 ? -7.125 18.703 11.344 1 98.62 151 LEU B O 1
ATOM 2671 N N . THR B 1 152 ? -6.707 18.469 9.164 1 98 152 THR B N 1
ATOM 2672 C CA . THR B 1 152 ? -7.891 19.219 8.766 1 98 152 THR B CA 1
ATOM 2673 C C . THR B 1 152 ? -9.156 18.547 9.281 1 98 152 THR B C 1
ATOM 2675 O O . THR B 1 152 ? -10.008 19.203 9.891 1 98 152 THR B O 1
ATOM 2678 N N . HIS B 1 153 ? -9.289 17.297 9.078 1 97.44 153 HIS B N 1
ATOM 2679 C CA . HIS B 1 153 ? -10.469 16.562 9.523 1 97.44 153 HIS B CA 1
ATOM 2680 C C . HIS B 1 153 ? -10.492 16.422 11.039 1 97.44 153 HIS B C 1
ATOM 2682 O O . HIS B 1 153 ? -11.539 16.156 11.625 1 97.44 153 HIS B O 1
ATOM 2688 N N . GLY B 1 154 ? -9.359 16.531 11.664 1 97.25 154 GLY B N 1
ATOM 2689 C CA . GLY B 1 154 ? -9.273 16.484 13.109 1 97.25 154 GLY B CA 1
ATOM 2690 C C . GLY B 1 154 ? -9.555 17.828 13.766 1 97.25 154 GLY B C 1
ATOM 2691 O O . GLY B 1 154 ? -9.508 17.938 14.992 1 97.25 154 GLY B O 1
ATOM 2692 N N . GLY B 1 155 ? -9.836 18.781 12.961 1 97.44 155 GLY B N 1
ATOM 2693 C CA . GLY B 1 155 ? -10.188 20.078 13.5 1 97.44 155 GLY B CA 1
ATOM 2694 C C . GLY B 1 155 ? -8.992 21.016 13.633 1 97.44 155 GLY B C 1
ATOM 2695 O O . GLY B 1 155 ? -9.055 22.016 14.352 1 97.44 155 GLY B O 1
ATOM 2696 N N . PHE B 1 156 ? -7.906 20.719 13.008 1 98.38 156 PHE B N 1
ATOM 2697 C CA . PHE B 1 156 ? -6.695 21.531 13.023 1 98.38 156 PHE B CA 1
ATOM 2698 C C . PHE B 1 156 ? -6.281 21.922 11.617 1 98.38 156 PHE B C 1
ATOM 2700 O O . PHE B 1 156 ? -5.207 21.547 11.148 1 98.38 156 PHE B O 1
ATOM 2707 N N . PRO B 1 157 ? -7.129 22.734 10.961 1 98.56 157 PRO B N 1
ATOM 2708 C CA . PRO B 1 157 ? -6.805 23.078 9.57 1 98.56 157 PRO B CA 1
ATOM 2709 C C . PRO B 1 157 ? -5.379 23.609 9.414 1 98.56 157 PRO B C 1
ATOM 2711 O O . PRO B 1 157 ? -4.953 24.469 10.18 1 98.56 157 PRO B O 1
ATOM 2714 N N . ALA B 1 158 ? -4.633 23.109 8.422 1 98.69 158 ALA B N 1
ATOM 2715 C CA . ALA B 1 158 ? -3.232 23.438 8.18 1 98.69 158 ALA B CA 1
ATOM 2716 C C . ALA B 1 158 ? -2.84 23.156 6.73 1 98.69 158 ALA B C 1
ATOM 2718 O O . ALA B 1 158 ? -3.51 22.375 6.039 1 98.69 158 ALA B O 1
ATOM 2719 N N . LYS B 1 159 ? -1.89 23.844 6.258 1 98.62 159 LYS B N 1
ATOM 2720 C CA . LYS B 1 159 ? -1.205 23.5 5.016 1 98.62 159 LYS B CA 1
ATOM 2721 C C . LYS B 1 159 ? 0.077 22.719 5.293 1 98.62 159 LYS B C 1
ATOM 2723 O O . LYS B 1 159 ? 0.866 23.109 6.16 1 98.62 159 LYS B O 1
ATOM 2728 N N . VAL B 1 160 ? 0.232 21.609 4.598 1 98.62 160 VAL B N 1
ATOM 2729 C CA . VAL B 1 160 ? 1.404 20.781 4.816 1 98.62 160 VAL B CA 1
ATOM 2730 C C . VAL B 1 160 ? 2.166 20.594 3.504 1 98.62 160 VAL B C 1
ATOM 2732 O O . VAL B 1 160 ? 1.57 20.266 2.473 1 98.62 160 VAL B O 1
ATOM 2735 N N . THR B 1 161 ? 3.457 20.812 3.477 1 97.31 161 THR B N 1
ATOM 2736 C CA . THR B 1 161 ? 4.301 20.641 2.299 1 97.31 161 THR B CA 1
ATOM 2737 C C . THR B 1 161 ? 5.547 19.828 2.639 1 97.31 161 THR B C 1
ATOM 2739 O O . THR B 1 161 ? 6.012 19.844 3.779 1 97.31 161 THR B O 1
ATOM 2742 N N . ALA B 1 162 ? 6.047 19.109 1.646 1 95.75 162 ALA B N 1
ATOM 2743 C CA . ALA B 1 162 ? 7.258 18.312 1.812 1 95.75 162 ALA B CA 1
ATOM 2744 C C . ALA B 1 162 ? 8.477 19.031 1.239 1 95.75 162 ALA B C 1
ATOM 2746 O O . ALA B 1 162 ? 8.398 19.641 0.172 1 95.75 162 ALA B O 1
ATOM 2747 N N . HIS B 1 163 ? 9.578 18.984 2.002 1 93.62 163 HIS B N 1
ATOM 2748 C CA . HIS B 1 163 ? 10.812 19.641 1.582 1 93.62 163 HIS B CA 1
ATOM 2749 C C . HIS B 1 163 ? 12.023 18.734 1.777 1 93.62 163 HIS B C 1
ATOM 2751 O O . HIS B 1 163 ? 12.07 17.953 2.736 1 93.62 163 HIS B O 1
ATOM 2757 N N . TRP B 1 164 ? 13.008 18.906 0.788 1 91.88 164 TRP B N 1
ATOM 2758 C CA . TRP B 1 164 ? 14.297 18.25 0.966 1 91.88 164 TRP B CA 1
ATOM 2759 C C . TRP B 1 164 ? 15.164 19 1.967 1 91.88 164 TRP B C 1
ATOM 2761 O O . TRP B 1 164 ? 15.938 19.875 1.585 1 91.88 164 TRP B O 1
ATOM 2771 N N . HIS B 1 165 ? 15.047 18.766 3.229 1 92.19 165 HIS B N 1
ATOM 2772 C CA . HIS B 1 165 ? 15.766 19.375 4.344 1 92.19 165 HIS B CA 1
ATOM 2773 C C . HIS B 1 165 ? 15.977 18.375 5.477 1 92.19 165 HIS B C 1
ATOM 2775 O O . HIS B 1 165 ? 15.016 17.859 6.039 1 92.19 165 HIS B O 1
ATOM 2781 N N . LYS B 1 166 ? 17.328 18.109 5.867 1 93.56 166 LYS B N 1
ATOM 2782 C CA . LYS B 1 166 ? 17.656 17.125 6.902 1 93.56 166 LYS B CA 1
ATOM 2783 C C . LYS B 1 166 ? 17.031 15.766 6.594 1 93.56 166 LYS B C 1
ATOM 2785 O O . LYS B 1 166 ? 16.391 15.156 7.461 1 93.56 166 LYS B O 1
ATOM 2790 N N . GLY B 1 167 ? 17.25 15.375 5.352 1 91.62 167 GLY B N 1
ATOM 2791 C CA . GLY B 1 167 ? 16.484 14.25 4.82 1 91.62 167 GLY B CA 1
ATOM 2792 C C . GLY B 1 167 ? 15.18 14.672 4.176 1 91.62 167 GLY B C 1
ATOM 2793 O O . GLY B 1 167 ? 15.172 15.234 3.082 1 91.62 167 GLY B O 1
ATOM 2794 N N . THR B 1 168 ? 14.133 14.508 4.906 1 94 168 THR B N 1
ATOM 2795 C CA . THR B 1 168 ? 12.844 15.047 4.484 1 94 168 THR B CA 1
ATOM 2796 C C . THR B 1 168 ? 12.125 15.711 5.656 1 94 168 THR B C 1
ATOM 2798 O O . THR B 1 168 ? 12.117 15.18 6.766 1 94 168 THR B O 1
ATOM 2801 N N . THR B 1 169 ? 11.672 16.875 5.371 1 96.81 169 THR B N 1
ATOM 2802 C CA . THR B 1 169 ? 10.93 17.625 6.375 1 96.81 169 THR B CA 1
ATOM 2803 C C . THR B 1 169 ? 9.5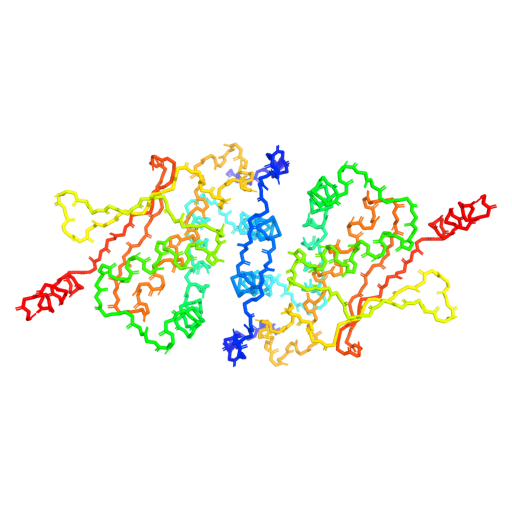31 17.969 5.871 1 96.81 169 THR B C 1
ATOM 2805 O O . THR B 1 169 ? 9.383 18.531 4.785 1 96.81 169 THR B O 1
ATOM 2808 N N . LEU B 1 170 ? 8.539 17.594 6.613 1 98 170 LEU B N 1
ATOM 2809 C CA . LEU B 1 170 ? 7.195 18.125 6.395 1 98 170 LEU B CA 1
ATOM 2810 C C . LEU B 1 170 ? 6.996 19.422 7.148 1 98 170 LEU B C 1
ATOM 2812 O O . LEU B 1 170 ? 7.203 19.484 8.359 1 98 170 LEU B O 1
ATOM 2816 N N . MET B 1 171 ? 6.68 20.438 6.422 1 98.5 171 MET B N 1
ATOM 2817 C CA . MET B 1 171 ? 6.348 21.719 7.027 1 98.5 171 MET B CA 1
ATOM 2818 C C . MET B 1 171 ? 4.836 21.859 7.199 1 98.5 171 MET B C 1
ATOM 2820 O O . MET B 1 171 ? 4.082 21.734 6.234 1 98.5 171 MET B O 1
ATOM 2824 N N . ILE B 1 172 ? 4.418 22.109 8.422 1 98.81 172 ILE B N 1
ATOM 2825 C CA . ILE B 1 172 ? 3.01 22.266 8.773 1 98.81 172 ILE B CA 1
ATOM 2826 C C . ILE B 1 172 ? 2.734 23.719 9.164 1 98.81 172 ILE B C 1
ATOM 2828 O O . ILE B 1 172 ? 3.301 24.219 10.141 1 98.81 172 ILE B O 1
ATOM 2832 N N . LYS B 1 173 ? 1.952 24.359 8.438 1 98.69 173 LYS B N 1
ATOM 2833 C CA . LYS B 1 173 ? 1.536 25.719 8.766 1 98.69 173 LYS B CA 1
ATOM 2834 C C . LYS B 1 173 ? 0.052 25.781 9.109 1 98.69 173 LYS B C 1
ATOM 2836 O O . LYS B 1 173 ? -0.802 25.609 8.234 1 98.69 173 LYS B O 1
ATOM 2841 N N . PHE B 1 174 ? -0.267 26.094 10.375 1 98.62 174 PHE B N 1
ATOM 2842 C CA . PHE B 1 174 ? -1.635 26.078 10.875 1 98.62 174 PHE B CA 1
ATOM 2843 C C . PHE B 1 174 ? -2.34 27.391 10.602 1 98.62 174 PHE B C 1
ATOM 2845 O O . PHE B 1 174 ? -1.7 28.453 10.562 1 98.62 174 PHE B O 1
ATOM 2852 N N . ASN B 1 175 ? -3.658 27.219 10.438 1 98 175 ASN B N 1
ATOM 2853 C CA . ASN B 1 175 ? -4.484 28.422 10.484 1 98 175 ASN B CA 1
ATOM 2854 C C . ASN B 1 175 ? -4.359 29.125 11.82 1 98 175 ASN B C 1
ATOM 2856 O O . ASN B 1 175 ? -4.258 28.484 12.867 1 98 175 ASN B O 1
ATOM 2860 N N . GLU B 1 176 ? -4.496 30.438 11.805 1 96.56 176 GLU B N 1
ATOM 2861 C CA . GLU B 1 176 ? -4.383 31.25 13.016 1 96.56 176 GLU B CA 1
ATOM 2862 C C . GLU B 1 176 ? -5.414 30.828 14.062 1 96.56 176 GLU B C 1
ATOM 2864 O O . GLU B 1 176 ? -5.148 30.891 15.266 1 96.56 176 GLU B O 1
ATOM 2869 N N . SER B 1 177 ? -6.52 30.453 13.586 1 96.38 177 SER B N 1
ATOM 2870 C CA . SER B 1 177 ? -7.609 30.078 14.484 1 96.38 177 SER B CA 1
ATOM 2871 C C . SER B 1 177 ? -7.23 28.875 15.328 1 96.38 177 SER B C 1
ATOM 2873 O O . SER B 1 177 ? -7.691 28.734 16.469 1 96.38 177 SER B O 1
ATOM 2875 N N . VAL B 1 178 ? -6.402 27.953 14.797 1 97.19 178 VAL B N 1
ATOM 2876 C CA . VAL B 1 178 ? -5.984 26.75 15.516 1 97.19 178 VAL B CA 1
ATOM 2877 C C . VAL B 1 178 ? -5.098 27.141 16.703 1 97.19 178 VAL B C 1
ATOM 2879 O O . VAL B 1 178 ? -5.27 26.641 17.812 1 97.19 178 VAL B O 1
ATOM 2882 N N . ILE B 1 179 ? -4.195 28.078 16.453 1 95.88 179 ILE B N 1
ATOM 2883 C CA . ILE B 1 179 ? -3.26 28.516 17.484 1 95.88 179 ILE B CA 1
ATOM 2884 C C . ILE B 1 179 ? -4.008 29.266 18.578 1 95.88 179 ILE B C 1
ATOM 2886 O O . ILE B 1 179 ? -3.75 29.078 19.766 1 95.88 179 ILE B O 1
ATOM 2890 N N . ALA B 1 180 ? -4.895 30.125 18.141 1 95 180 ALA B N 1
ATOM 2891 C CA . ALA B 1 180 ? -5.688 30.906 19.094 1 95 180 ALA B CA 1
ATOM 2892 C C . ALA B 1 180 ? -6.488 30 20.016 1 95 180 ALA B C 1
ATOM 2894 O O . ALA B 1 180 ? -6.531 30.203 21.234 1 95 180 ALA B O 1
ATOM 2895 N N . ARG B 1 181 ? -7.117 29.031 19.406 1 94.31 181 ARG B N 1
ATOM 2896 C CA . ARG B 1 181 ? -7.906 28.078 20.188 1 94.31 181 ARG B CA 1
ATOM 2897 C C . ARG B 1 181 ? -7.027 27.312 21.172 1 94.31 181 ARG B C 1
ATOM 2899 O O . ARG B 1 181 ? -7.422 27.078 22.312 1 94.31 181 ARG B O 1
ATOM 2906 N N . ASP B 1 182 ? -5.973 26.859 20.75 1 93.56 182 ASP B N 1
ATOM 2907 C CA . ASP B 1 182 ? -5.066 26.094 21.578 1 93.56 182 ASP B CA 1
ATOM 2908 C C . ASP B 1 182 ? -4.582 26.906 22.781 1 93.56 182 ASP B C 1
ATOM 2910 O O . ASP B 1 182 ? -4.473 26.391 23.891 1 93.56 182 ASP B O 1
ATOM 2914 N N . LYS B 1 183 ? -4.242 28.188 22.531 1 91.19 183 LYS B N 1
ATOM 2915 C CA . LYS B 1 183 ? -3.812 29.094 23.609 1 91.19 183 LYS B CA 1
ATOM 2916 C C . LYS B 1 183 ? -4.93 29.312 24.609 1 91.19 183 LYS B C 1
ATOM 2918 O O . LYS B 1 183 ? -4.676 29.422 25.812 1 91.19 183 LYS B O 1
ATOM 2923 N N . ALA B 1 184 ? -6.086 29.328 24.094 1 90.69 184 ALA B N 1
ATOM 2924 C CA . ALA B 1 184 ? -7.234 29.531 24.969 1 90.69 184 ALA B CA 1
ATOM 2925 C C . ALA B 1 184 ? -7.477 28.328 25.875 1 90.69 184 ALA B C 1
ATOM 2927 O O . ALA B 1 184 ? -7.883 28.469 27.031 1 90.69 184 ALA B O 1
ATOM 2928 N N . LEU B 1 185 ? -7.32 27.188 25.344 1 86.5 185 LEU B N 1
ATOM 2929 C CA . LEU B 1 185 ? -7.5 25.938 26.094 1 86.5 185 LEU B CA 1
ATOM 2930 C C . LEU B 1 185 ? -6.406 25.781 27.141 1 86.5 185 LEU B C 1
ATOM 2932 O O . LEU B 1 185 ? -6.648 25.234 28.219 1 86.5 185 LEU B O 1
ATOM 2936 N N . ASP B 1 186 ? -5.207 26.219 26.875 1 80.25 186 ASP B N 1
ATOM 2937 C CA . ASP B 1 186 ? -4.098 26.109 27.828 1 80.25 186 ASP B CA 1
ATOM 2938 C C . ASP B 1 186 ? -4.258 27.125 28.953 1 80.25 186 ASP B C 1
ATOM 2940 O O . ASP B 1 186 ? -3.76 26.906 30.062 1 80.25 186 ASP B O 1
ATOM 2944 N N . GLY B 1 187 ? -4.75 28.25 28.672 1 68.56 187 GLY B N 1
ATOM 2945 C CA . GLY B 1 187 ? -4.977 29.281 29.688 1 68.56 187 GLY B CA 1
ATOM 2946 C C . GLY B 1 187 ? -6.086 28.906 30.656 1 68.56 187 GLY B C 1
ATOM 2947 O O . GLY B 1 187 ? -6.25 29.562 31.688 1 68.56 187 GLY B O 1
ATOM 2948 N N . ARG B 1 188 ? -6.82 27.891 30.375 1 55.06 188 ARG B N 1
ATOM 2949 C CA . ARG B 1 188 ? -7.816 27.469 31.359 1 55.06 188 ARG B CA 1
ATOM 2950 C C . ARG B 1 188 ? -7.277 26.359 32.25 1 55.06 188 ARG B C 1
ATOM 2952 O O . ARG B 1 188 ? -6.465 25.547 31.812 1 55.06 188 ARG B O 1
#

Nearest PDB structures (foldseek):
  2j3w-assembly2_B  TM=9.037E-01  e=2.908E-23  Danio rerio
  2j3r-assembly1_B  TM=8.965E-01  e=2.012E-20  Danio rerio
  7b70-assembly1_F  TM=9.184E-01  e=2.571E-18  Drosophila melanogaster
  7kmt-assembly1_J  TM=8.051E-01  e=2.534E-13  Saccharomyces cerevisiae
  3cue-assembly3_N  TM=8.401E-01  e=1.045E-12  unclassified

Sequence (376 aa):
MDTRFTRGKSSILERPLTRPKTEVSVSAFALLFSEMVQYCQSRVYSVSELQTRLADMGQSVGASLLDVLVLREKNGKRETKLLNMLLFIKVNVWKSLFGKEADKLEQANDDDKTYYIIEKEPLINAYISVPKENSSLNCAAFTAGVVEAILTHGGFPAKVTAHWHKGTTLMIKFNESVIARDKALDGRMDTRFTRGKSSILERPLTRPKTEVSVSAFALLFSEMVQYCQSRVYSVSELQTRLADMGQSVGASLLDVLVLREKNGKRETKLLNMLLFIKVNVWKSLFGKEADKLEQANDDDKTYYIIEKEPLINAYISVPKENSSLNCAAFTAGVVEAILTHGGFPAKVTAHWHKGTTLMIKFNESVIARDKALDGR

Organism: Scophthalmus maximus (NCBI:txid52904)